Protein AF-0000000067940991 (afdb_homodimer)

Nearest PDB structures (foldseek):
  1xjq-assembly1_B  TM=7.222E-01  e=1.609E-06  Homo sapiens
  1x6v-assembly1_B  TM=7.292E-01  e=9.961E-06  Homo sapiens
  2ofw-assembly1_A  TM=7.124E-01  e=1.503E-05  Homo sapiens
  2pey-assembly1_B  TM=7.272E-01  e=2.139E-05  Homo sapiens
  2pez-assembly1_A  TM=6.646E-01  e=1.260E-05  Homo sapiens

pLDDT: mean 93.37, std 9.31, range [43.59, 98.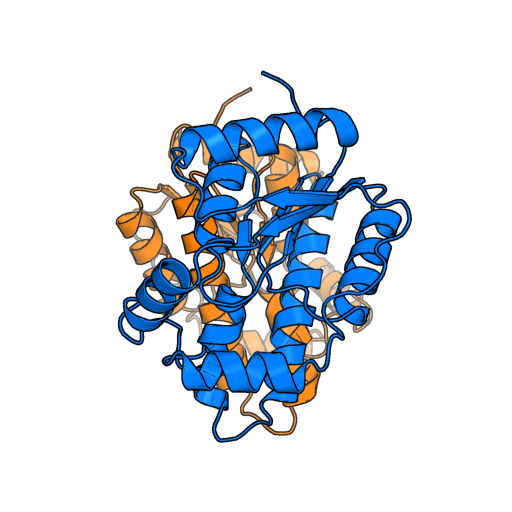94]

Organism: Pisum sativum (NCBI:txid3888)

InterPro domains:
  IPR027417 P-loop containing nucleoside triphosphate hydrolase [G3DSA:3.40.50.300] (8-185)
  IPR027417 P-loop containing nucleoside triphosphate hydrolase [SSF52540] (7-167)

Secondary structure (DSSP, 8-state):
-----S-EEEEEE--TTSSHHHHHHHHHHHHT--EEEHHHHHGGGGGGTTTS-HHHHHHHHHHHHHHHHHHHHHTT--EEEES---SHHHHHHHHHHHHHHT-EEEEEEE----HHHHHHHHHHTTT-STTTS--SHHHHHHHHHHHTTTTS---TTSEEEEE-TTSSS-HHHHHHHHHHHHHHHH-/-----S-EEEEEE--TTSSHHHHHHHHHHHHT--EEEHHHHHGGGGGGTTTS-HHHHHHHHHHHHHHHHHHHHHTT--EEEES---SHHHHHHHHHHHHHHT-EEEEEEE----HHHHHHHHHHTTT-STTTS--SHHHHHHHHHHHTTTTS---TTSEEEEE-TTSSS-HHHHHHHHHHHHHHHH-

Solvent-accessible surface area (backbone atoms only — not comparable to full-atom values): 20030 Å² total; per-residue (Å²): 127,94,64,74,77,47,38,33,41,39,35,36,24,29,56,91,49,22,48,45,67,63,51,48,47,51,45,19,38,73,69,65,39,44,55,47,49,36,59,39,40,44,46,44,43,54,90,43,55,88,77,41,59,67,67,58,51,49,50,30,22,52,52,19,50,51,40,45,49,50,49,29,45,74,38,69,36,39,37,35,36,44,46,44,61,48,43,56,68,59,51,52,50,49,52,49,53,23,60,77,69,67,26,42,58,38,36,46,31,24,48,52,78,44,61,66,61,37,43,49,47,36,50,60,58,64,79,63,61,56,74,80,48,62,58,42,63,68,48,43,51,52,51,53,56,69,46,69,61,46,53,71,58,87,66,78,89,50,51,70,45,80,39,53,64,58,51,100,63,55,67,67,55,55,44,51,54,50,51,52,52,47,50,73,71,43,88,129,93,63,75,76,47,38,33,41,39,35,34,24,31,57,93,48,24,48,44,67,63,50,48,48,52,47,18,38,73,68,66,40,46,56,47,48,36,60,40,40,45,45,44,44,53,90,42,56,88,77,42,60,67,67,56,51,50,49,31,23,52,51,20,49,51,40,44,49,50,49,30,45,74,38,68,36,38,37,36,37,43,46,45,60,48,43,57,69,58,51,53,50,50,52,51,54,22,60,77,70,67,27,42,57,37,36,45,30,24,49,53,78,42,62,67,59,35,41,48,48,34,50,59,57,69,76,65,60,59,74,79,48,62,57,41,64,68,48,44,51,52,50,53,56,70,46,67,63,45,53,71,59,88,65,77,89,48,52,70,45,80,40,54,64,57,50,101,63,56,66,68,53,56,44,50,53,50,50,52,52,46,51,74,71,42,90

Foldseek 3Di:
DQAQPAAEEEEEAAAPLLCRVVLLVVLCVVRVFAEQELLVQLLVCLVCPVPDPPVVSSVVSLVVSLVVCLVQLVVGTHYYYDDNQQAVVSLVSVVVSCVVSVYAYAYEYRDAPDVVSSQCSLCVVPCPSSVPGDNHPVSRVVVVVVSVCNSVDDNPPHHYDYDHPNPPDDSVVSSVVVVVSCSVRRD/DQAQPAAEEEEEAAAPLLCRVVLLVVLCVVRVFAEQELLVQLLVCLVCPVPDPPVVSSVVSLVVSLVVCLVQLVVGTHYYYDDNQQAVVSLVSVVVSCVVSVYAYAYEYRDAPDVVSSQCSLCVVPCPSSVPGDNHPVSRVVVVVVSVCNSVDDSPPHHYDYDHPNPPDDSVVSSVVVVVSCSVRRD

Structure (mmCIF, N/CA/C/O backbone):
data_AF-0000000067940991-model_v1
#
loop_
_entity.id
_entity.type
_entity.pdbx_description
1 polymer 'P-loop containing nucleoside triphosphate hydrolase'
#
loop_
_atom_site.group_PDB
_atom_site.id
_atom_site.type_symbol
_atom_site.label_atom_id
_atom_site.label_alt_id
_atom_site.label_comp_id
_atom_site.label_asym_id
_atom_site.label_entity_id
_atom_site.label_seq_id
_atom_site.pdbx_PDB_ins_code
_atom_site.Cartn_x
_atom_site.Cartn_y
_atom_site.Cartn_z
_atom_site.occupancy
_atom_site.B_iso_or_equiv
_atom_site.auth_seq_id
_atom_site.auth_comp_id
_atom_site.auth_asym_id
_atom_site.auth_atom_id
_atom_site.pdbx_PDB_model_num
ATOM 1 N N . MET A 1 1 ? 25.75 9.305 0.891 1 43.78 1 MET A N 1
ATOM 2 C CA . MET A 1 1 ? 24.312 9.523 0.938 1 43.78 1 MET A CA 1
ATOM 3 C C . MET A 1 1 ? 23.688 8.812 2.139 1 43.78 1 MET A C 1
ATOM 5 O O . MET A 1 1 ? 23.891 7.617 2.334 1 43.78 1 MET A O 1
ATOM 9 N N . SER A 1 2 ? 23.312 9.594 3.229 1 62.94 2 SER A N 1
ATOM 10 C CA . SER A 1 2 ? 22.859 9.047 4.504 1 62.94 2 SER A CA 1
ATOM 11 C C . SER A 1 2 ? 21.75 8.008 4.301 1 62.94 2 SER A C 1
ATOM 13 O O . SER A 1 2 ? 20.953 8.117 3.365 1 62.94 2 SER A O 1
ATOM 15 N N . LYS A 1 3 ? 22.047 6.77 4.719 1 70.88 3 LYS A N 1
ATOM 16 C CA . LYS A 1 3 ? 21.109 5.66 4.605 1 70.88 3 LYS A CA 1
ATOM 17 C C . LYS A 1 3 ? 20.344 5.445 5.914 1 70.88 3 LYS A C 1
ATOM 19 O O . LYS A 1 3 ? 20.875 5.711 6.996 1 70.88 3 LYS A O 1
ATOM 24 N N . LEU A 1 4 ? 19.062 5.219 5.727 1 82.19 4 LEU A N 1
ATOM 25 C CA . LEU A 1 4 ? 18.281 4.863 6.902 1 82.19 4 LEU A CA 1
ATOM 26 C C . LEU A 1 4 ? 18.688 3.492 7.434 1 82.19 4 LEU A C 1
ATOM 28 O O . LEU A 1 4 ? 18.609 2.494 6.715 1 82.19 4 LEU A O 1
ATOM 32 N N . GLU A 1 5 ? 19.266 3.445 8.555 1 75.62 5 GLU A N 1
ATOM 33 C CA . GLU A 1 5 ? 19.844 2.229 9.117 1 75.62 5 GLU A CA 1
ATOM 34 C C . GLU A 1 5 ? 18.781 1.368 9.789 1 75.62 5 GLU A C 1
ATOM 36 O O . GLU A 1 5 ? 18.953 0.158 9.938 1 75.62 5 GLU A O 1
ATOM 41 N N . VAL A 1 6 ? 17.781 2.018 10.32 1 82.44 6 VAL A N 1
ATOM 42 C CA . VAL A 1 6 ? 16.656 1.326 10.945 1 82.44 6 VAL A CA 1
ATOM 43 C C . VAL A 1 6 ? 15.383 1.578 10.148 1 82.44 6 VAL A C 1
ATOM 45 O O . VAL A 1 6 ? 15.336 2.482 9.312 1 82.44 6 VAL A O 1
ATOM 48 N N . GLY A 1 7 ? 14.422 0.689 10.406 1 94.94 7 GLY A N 1
ATOM 49 C CA . GLY A 1 7 ? 13.117 1.027 9.867 1 94.94 7 GLY A CA 1
ATOM 50 C C . GLY A 1 7 ? 12.578 2.348 10.383 1 94.94 7 GLY A C 1
ATOM 51 O O . GLY A 1 7 ? 12.719 2.656 11.57 1 94.94 7 GLY A O 1
ATOM 52 N N . VAL A 1 8 ? 12.18 3.205 9.562 1 98 8 VAL A N 1
ATOM 53 C CA . VAL A 1 8 ? 11.633 4.504 9.938 1 98 8 VAL A CA 1
ATOM 54 C C . VAL A 1 8 ? 10.211 4.645 9.391 1 98 8 VAL A C 1
ATOM 56 O O . VAL A 1 8 ? 9.945 4.281 8.242 1 98 8 VAL A O 1
ATOM 59 N N . ILE A 1 9 ? 9.352 5.055 10.234 1 98.69 9 ILE A N 1
ATOM 60 C CA . ILE A 1 9 ? 8.039 5.535 9.812 1 98.69 9 ILE A CA 1
ATOM 61 C C . ILE A 1 9 ? 8.031 7.062 9.789 1 98.69 9 ILE A C 1
ATOM 63 O O . ILE A 1 9 ? 8.125 7.703 10.836 1 98.69 9 ILE A O 1
ATOM 67 N N . ILE A 1 10 ? 8.008 7.645 8.633 1 98.75 10 ILE A N 1
ATOM 68 C CA . ILE A 1 10 ? 7.844 9.086 8.469 1 98.75 10 ILE A CA 1
ATOM 69 C C . ILE A 1 10 ? 6.359 9.422 8.32 1 98.75 10 ILE A C 1
ATOM 71 O O . ILE A 1 10 ? 5.77 9.203 7.258 1 98.75 10 ILE A O 1
ATOM 75 N N . ALA A 1 11 ? 5.77 9.898 9.383 1 98.81 11 ALA A N 1
ATOM 76 C CA . ALA A 1 11 ? 4.344 10.219 9.398 1 98.81 11 ALA A CA 1
ATOM 77 C C . ALA A 1 11 ? 4.102 11.664 8.984 1 98.81 11 ALA A C 1
ATOM 79 O O . ALA A 1 11 ? 4.492 12.594 9.695 1 98.81 11 ALA A O 1
ATOM 80 N N . MET A 1 12 ? 3.477 11.828 7.863 1 98.81 12 MET A N 1
ATOM 81 C CA . MET A 1 12 ? 3.027 13.164 7.492 1 98.81 12 MET A CA 1
ATOM 82 C C . MET A 1 12 ? 1.838 13.594 8.344 1 98.81 12 MET A C 1
ATOM 84 O O . MET A 1 12 ? 1.092 12.75 8.844 1 98.81 12 MET A O 1
ATOM 88 N N . LYS A 1 13 ? 1.699 14.805 8.523 1 98.56 13 LYS A N 1
ATOM 89 C CA . LYS A 1 13 ? 0.595 15.406 9.266 1 98.56 13 LYS A CA 1
ATOM 90 C C . LYS A 1 13 ? 0.193 16.75 8.664 1 98.56 13 LYS A C 1
ATOM 92 O O . LYS A 1 13 ? 1.053 17.547 8.289 1 98.56 13 LYS A O 1
ATOM 97 N N . GLY A 1 14 ? -1.056 16.969 8.523 1 96.69 14 GLY A N 1
ATOM 98 C CA . GLY A 1 14 ? -1.55 18.219 7.973 1 96.69 14 GLY A CA 1
ATOM 99 C C . GLY A 1 14 ? -2.936 18.094 7.367 1 96.69 14 GLY A C 1
ATOM 100 O O . GLY A 1 14 ? -3.361 17 6.992 1 96.69 14 GLY A O 1
ATOM 101 N N . HIS A 1 15 ? -3.623 19.172 7.199 1 94.38 15 HIS A N 1
ATOM 102 C CA . HIS A 1 15 ? -4.996 19.203 6.707 1 94.38 15 HIS A CA 1
ATOM 103 C C . HIS A 1 15 ? -5.035 19.234 5.184 1 94.38 15 HIS A C 1
ATOM 105 O O . HIS A 1 15 ? -4.004 19.438 4.535 1 94.38 15 HIS A O 1
ATOM 111 N N . PRO A 1 16 ? -6.227 18.906 4.621 1 93.31 16 PRO A N 1
ATOM 112 C CA . PRO A 1 16 ? -6.355 18.969 3.162 1 93.31 16 PRO A CA 1
ATOM 113 C C . PRO A 1 16 ? -5.871 20.297 2.584 1 93.31 16 PRO A C 1
ATOM 115 O O . PRO A 1 16 ? -6.16 21.359 3.145 1 93.31 16 PRO A O 1
ATOM 118 N N . GLY A 1 17 ? -5.078 20.188 1.554 1 93.31 17 GLY A N 1
ATOM 119 C CA . GLY A 1 17 ? -4.594 21.391 0.889 1 93.31 17 GLY A CA 1
ATOM 120 C C . GLY A 1 17 ? -3.32 21.938 1.503 1 93.31 17 GLY A C 1
ATOM 121 O O . GLY A 1 17 ? -2.76 22.922 1.009 1 93.31 17 GLY A O 1
ATOM 122 N N . SER A 1 18 ? -2.793 21.297 2.518 1 94.69 18 SER A N 1
ATOM 123 C CA . SER A 1 18 ? -1.651 21.812 3.264 1 94.69 18 SER A CA 1
ATOM 124 C C . SER A 1 18 ? -0.344 21.562 2.52 1 94.69 18 SER A C 1
ATOM 126 O O . SER A 1 18 ? 0.704 22.078 2.9 1 94.69 18 SER A O 1
ATOM 128 N N . GLY A 1 19 ? -0.316 20.734 1.494 1 94.81 19 GLY A N 1
ATOM 129 C CA . GLY A 1 19 ? 0.893 20.422 0.746 1 94.81 19 GLY A CA 1
ATOM 130 C C . GLY A 1 19 ? 1.577 19.156 1.208 1 94.81 19 GLY A C 1
ATOM 131 O O . GLY A 1 19 ? 2.633 18.781 0.688 1 94.81 19 GLY A O 1
ATOM 132 N N . LYS A 1 20 ? 1.01 18.453 2.113 1 95.75 20 LYS A N 1
ATOM 133 C CA . LYS A 1 20 ? 1.662 17.281 2.68 1 95.75 20 LYS A CA 1
ATOM 134 C C . LYS A 1 20 ? 1.858 16.203 1.621 1 95.75 20 LYS A C 1
ATOM 136 O O . LYS A 1 20 ? 2.887 15.523 1.604 1 95.75 20 LYS A O 1
ATOM 141 N N . SER A 1 21 ? 0.844 15.984 0.697 1 96.62 21 SER A N 1
ATOM 142 C CA . SER A 1 21 ? 0.987 14.945 -0.314 1 96.62 21 SER A CA 1
ATOM 143 C C . SER A 1 21 ? 2.15 15.242 -1.255 1 96.62 21 SER A C 1
ATOM 145 O O . SER A 1 21 ? 2.916 14.344 -1.608 1 96.62 21 SER A O 1
ATOM 147 N N . THR A 1 22 ? 2.301 16.5 -1.666 1 96.69 22 THR A N 1
ATOM 148 C CA . THR A 1 22 ? 3.406 16.906 -2.523 1 96.69 22 THR A CA 1
ATOM 149 C C . THR A 1 22 ? 4.746 16.672 -1.83 1 96.69 22 THR A C 1
ATOM 151 O O . THR A 1 22 ? 5.668 16.109 -2.42 1 96.69 22 THR A O 1
ATOM 154 N N . LEU A 1 23 ? 4.832 17.109 -0.616 1 98.5 23 LEU A N 1
ATOM 155 C CA . LEU A 1 23 ? 6.07 16.953 0.138 1 98.5 23 LEU A CA 1
ATOM 156 C C . LEU A 1 23 ? 6.352 15.477 0.407 1 98.5 23 LEU A C 1
ATOM 158 O O . LEU A 1 23 ? 7.5 15.039 0.311 1 98.5 23 LEU A O 1
ATOM 162 N N . ALA A 1 24 ? 5.32 14.719 0.75 1 98.81 24 ALA A N 1
ATOM 163 C CA . ALA A 1 24 ? 5.457 13.281 0.984 1 98.81 24 ALA A CA 1
ATOM 164 C C . ALA A 1 24 ? 6.062 12.586 -0.23 1 98.81 24 ALA A C 1
ATOM 166 O O . ALA A 1 24 ? 6.977 11.766 -0.092 1 98.81 24 ALA A O 1
ATOM 167 N N . LYS A 1 25 ? 5.531 12.914 -1.388 1 98.69 25 LYS A N 1
ATOM 168 C CA . LYS A 1 25 ? 6.023 12.312 -2.625 1 98.69 25 LYS A CA 1
ATOM 169 C C . LYS A 1 25 ? 7.496 12.648 -2.848 1 98.69 25 LYS A C 1
ATOM 171 O O . LYS A 1 25 ? 8.281 11.789 -3.238 1 98.69 25 LYS A O 1
ATOM 176 N N . SER A 1 26 ? 7.852 13.898 -2.6 1 98.62 26 SER A N 1
ATOM 177 C CA . SER A 1 26 ? 9.234 14.336 -2.764 1 98.62 26 SER A CA 1
ATOM 178 C C . SER A 1 26 ? 10.164 13.594 -1.813 1 98.62 26 SER A C 1
ATOM 180 O O . SER A 1 26 ? 11.242 13.156 -2.213 1 98.62 26 SER A O 1
ATOM 182 N N . ILE A 1 27 ? 9.734 13.422 -0.562 1 98.5 27 ILE A N 1
ATOM 183 C CA . ILE A 1 27 ? 10.523 12.719 0.446 1 98.5 27 ILE A CA 1
ATOM 184 C C . ILE A 1 27 ? 10.719 11.266 0.031 1 98.5 27 ILE A C 1
ATOM 186 O O . ILE A 1 27 ? 11.844 10.758 0.023 1 98.5 27 ILE A O 1
ATOM 190 N N . ALA A 1 28 ? 9.648 10.586 -0.351 1 98.62 28 ALA A N 1
ATOM 191 C CA . ALA A 1 28 ? 9.68 9.18 -0.735 1 98.62 28 ALA A CA 1
ATOM 192 C C . ALA A 1 28 ? 10.586 8.961 -1.943 1 98.62 28 ALA A C 1
ATOM 194 O O . ALA A 1 28 ? 11.375 8.016 -1.972 1 98.62 28 ALA A O 1
ATOM 195 N N . SER A 1 29 ? 10.453 9.859 -2.906 1 98.06 29 SER A N 1
ATOM 196 C CA . SER A 1 29 ? 11.273 9.773 -4.113 1 98.06 29 SER A CA 1
ATOM 197 C C . SER A 1 29 ? 12.75 9.953 -3.795 1 98.06 29 SER A C 1
ATOM 199 O O . SER A 1 29 ? 13.602 9.25 -4.34 1 98.06 29 SER A O 1
ATOM 201 N N . SER A 1 30 ? 13.039 10.875 -2.941 1 97.56 30 SER A N 1
ATOM 202 C CA . SER A 1 30 ? 14.414 11.188 -2.586 1 97.56 30 SER A CA 1
ATOM 203 C C . SER A 1 30 ? 15.055 10.039 -1.807 1 97.56 30 SER A C 1
ATOM 205 O O . SER A 1 30 ? 16.219 9.711 -2.027 1 97.56 30 SER A O 1
ATOM 207 N N . LEU A 1 31 ? 14.281 9.422 -0.937 1 96.94 31 LEU A N 1
ATOM 208 C CA . LEU A 1 31 ? 14.805 8.375 -0.07 1 96.94 31 LEU A CA 1
ATOM 209 C C . LEU A 1 31 ? 14.68 7.008 -0.735 1 96.94 31 LEU A C 1
ATOM 211 O O . LEU A 1 31 ? 15.25 6.027 -0.256 1 96.94 31 LEU A O 1
ATOM 215 N N . LYS A 1 32 ? 13.867 6.941 -1.782 1 96.31 32 LYS A N 1
ATOM 216 C CA . LYS A 1 32 ? 13.562 5.695 -2.477 1 96.31 32 LYS A CA 1
ATOM 217 C C . LYS A 1 32 ? 12.945 4.672 -1.526 1 96.31 32 LYS A C 1
ATOM 219 O O . LYS A 1 32 ? 13.383 3.52 -1.477 1 96.31 32 LYS A O 1
ATOM 224 N N . ILE A 1 33 ? 11.953 5.117 -0.833 1 97.69 33 ILE A N 1
ATOM 225 C CA . ILE A 1 33 ? 11.195 4.242 0.056 1 97.69 33 ILE A CA 1
ATOM 226 C C . ILE A 1 33 ? 9.711 4.336 -0.271 1 97.69 33 ILE A C 1
ATOM 228 O O . ILE A 1 33 ? 9.266 5.289 -0.912 1 97.69 33 ILE A O 1
ATOM 232 N N . PRO A 1 34 ? 8.898 3.357 0.177 1 98.75 34 PRO A N 1
ATOM 233 C CA . PRO A 1 34 ? 7.469 3.332 -0.162 1 98.75 34 PRO A CA 1
ATOM 234 C C . PRO A 1 34 ? 6.715 4.547 0.369 1 98.75 34 PRO A C 1
ATOM 236 O O . PRO A 1 34 ? 6.98 5.008 1.483 1 98.75 34 PRO A O 1
ATOM 239 N N . LEU A 1 35 ? 5.793 5.027 -0.432 1 98.94 35 LEU A N 1
ATOM 240 C CA . LEU A 1 35 ? 4.809 6.035 -0.059 1 98.94 35 LEU A CA 1
ATOM 241 C C . LEU A 1 35 ? 3.432 5.41 0.134 1 98.94 35 LEU A C 1
ATOM 243 O O . LEU A 1 35 ? 2.82 4.934 -0.826 1 98.94 35 LEU A O 1
ATOM 247 N N . ILE A 1 36 ? 2.988 5.395 1.389 1 98.88 36 ILE A N 1
ATOM 248 C CA . ILE A 1 36 ? 1.658 4.887 1.709 1 98.88 36 ILE A CA 1
ATOM 249 C C . ILE A 1 36 ? 0.684 6.055 1.854 1 98.88 36 ILE A C 1
ATOM 251 O O . ILE A 1 36 ? 0.756 6.812 2.822 1 98.88 36 ILE A O 1
ATOM 255 N N . ASP A 1 37 ? -0.184 6.23 0.875 1 98.5 37 ASP A N 1
ATOM 256 C CA . ASP A 1 37 ? -1.171 7.309 0.835 1 98.5 37 ASP A CA 1
ATOM 257 C C . ASP A 1 37 ? -2.559 6.793 1.213 1 98.5 37 ASP A C 1
ATOM 259 O O . ASP A 1 37 ? -3.121 5.941 0.521 1 98.5 37 ASP A O 1
ATOM 263 N N . LYS A 1 38 ? -3.123 7.305 2.271 1 97.94 38 LYS A N 1
ATOM 264 C CA . LYS A 1 38 ? -4.449 6.883 2.717 1 97.94 38 LYS A CA 1
ATOM 265 C C . LYS A 1 38 ? -5.48 7.051 1.604 1 97.94 38 LYS A C 1
ATOM 267 O O . LYS A 1 38 ? -6.41 6.25 1.489 1 97.94 38 LYS A O 1
ATOM 272 N N . ASP A 1 39 ? -5.305 8.031 0.756 1 96.25 39 ASP A N 1
ATOM 273 C CA . ASP A 1 39 ? -6.289 8.336 -0.277 1 96.25 39 ASP A CA 1
ATOM 274 C C . ASP A 1 39 ? -6.246 7.309 -1.401 1 96.25 39 ASP A C 1
ATOM 276 O O . ASP A 1 39 ? -7.188 7.199 -2.188 1 96.25 39 ASP A O 1
ATOM 280 N N . ASP A 1 40 ? -5.168 6.535 -1.559 1 97.75 40 ASP A N 1
ATOM 281 C CA . ASP A 1 40 ? -5.145 5.426 -2.508 1 97.75 40 ASP A CA 1
ATOM 282 C C . ASP A 1 40 ? -6.254 4.422 -2.203 1 97.75 40 ASP A C 1
ATOM 284 O O . ASP A 1 40 ? -6.773 3.771 -3.113 1 97.75 40 ASP A O 1
ATOM 288 N N . ILE A 1 41 ? -6.582 4.285 -0.861 1 97.94 41 ILE A N 1
ATOM 289 C CA . ILE A 1 41 ? -7.621 3.359 -0.43 1 97.94 41 ILE A CA 1
ATOM 290 C C . ILE A 1 41 ? -8.969 4.082 -0.368 1 97.94 41 ILE A C 1
ATOM 292 O O . ILE A 1 41 ? -9.961 3.609 -0.926 1 97.94 41 ILE A O 1
ATOM 296 N N . LYS A 1 42 ? -8.961 5.258 0.243 1 97 42 LYS A N 1
ATOM 297 C CA . LYS A 1 42 ? -10.195 5.996 0.48 1 97 42 LYS A CA 1
ATOM 298 C C . LYS A 1 42 ? -10.922 6.285 -0.83 1 97 42 LYS A C 1
ATOM 300 O O . LYS A 1 42 ? -12.141 6.133 -0.916 1 97 42 LYS A O 1
ATOM 305 N N . ASP A 1 43 ? -10.195 6.641 -1.862 1 95.62 43 ASP A N 1
ATOM 306 C CA . ASP A 1 43 ? -10.789 6.949 -3.158 1 95.62 43 ASP A CA 1
ATOM 307 C C . ASP A 1 43 ? -11.492 5.727 -3.748 1 95.62 43 ASP A C 1
ATOM 309 O O . ASP A 1 43 ? -12.484 5.859 -4.469 1 95.62 43 ASP A O 1
ATOM 313 N N . CYS A 1 44 ? -11.039 4.539 -3.41 1 96.38 44 CYS A N 1
ATOM 314 C CA . CYS A 1 44 ? -11.594 3.307 -3.953 1 96.38 44 CYS A CA 1
ATOM 315 C C . CYS A 1 44 ? -12.875 2.918 -3.219 1 96.38 44 CYS A C 1
ATOM 317 O O . CYS A 1 44 ? -13.578 1.995 -3.635 1 96.38 44 CYS A O 1
ATOM 319 N N . THR A 1 45 ? -13.195 3.619 -2.158 1 96 45 THR A N 1
ATOM 320 C CA . THR A 1 45 ? -14.406 3.305 -1.399 1 96 45 THR A CA 1
ATOM 321 C C . THR A 1 45 ? -15.609 4.059 -1.96 1 96 45 THR A C 1
ATOM 323 O O . THR A 1 45 ? -16.734 3.875 -1.495 1 96 45 THR A O 1
ATOM 326 N N . LEU A 1 46 ? -15.43 4.867 -2.982 1 93.25 46 LEU A N 1
ATOM 327 C CA . LEU A 1 46 ? -16.453 5.746 -3.531 1 93.25 46 LEU A CA 1
ATOM 328 C C . LEU A 1 46 ? -17.703 4.957 -3.895 1 93.25 46 LEU A C 1
ATOM 330 O O . LEU A 1 46 ? -18.828 5.367 -3.562 1 93.25 46 LEU A O 1
ATOM 334 N N . PRO A 1 47 ? -17.562 3.77 -4.516 1 93.06 47 PRO A N 1
ATOM 335 C CA . PRO A 1 47 ? -18.766 3.012 -4.879 1 93.06 47 PRO A CA 1
ATOM 336 C C . PRO A 1 47 ? -19.578 2.57 -3.662 1 93.06 47 PRO A C 1
ATOM 338 O O . PRO A 1 47 ? -20.75 2.213 -3.793 1 93.06 47 PRO A O 1
ATOM 341 N N . LEU A 1 48 ? -19 2.637 -2.482 1 93.88 48 LEU A N 1
ATOM 342 C CA . LEU A 1 48 ? -19.672 2.16 -1.273 1 93.88 48 LEU A CA 1
ATOM 343 C C . LEU A 1 48 ? -20.219 3.324 -0.465 1 93.88 48 LEU A C 1
ATOM 345 O O . LEU A 1 48 ? -20.875 3.117 0.562 1 93.88 48 LEU A O 1
ATOM 349 N N . ARG A 1 49 ? -20.047 4.523 -0.894 1 90.62 49 ARG A N 1
ATOM 350 C CA . ARG A 1 49 ? -20.344 5.723 -0.115 1 90.62 49 ARG A CA 1
ATOM 351 C C . ARG A 1 49 ? -21.828 5.84 0.178 1 90.62 49 ARG A C 1
ATOM 353 O O . ARG A 1 49 ? -22.219 6.352 1.229 1 90.62 49 ARG A O 1
ATOM 360 N N . LEU A 1 50 ? -22.641 5.328 -0.73 1 89.12 50 LEU A N 1
ATOM 361 C CA . LEU A 1 50 ? -24.078 5.477 -0.577 1 89.12 50 LEU A CA 1
ATOM 362 C C . LEU A 1 50 ? -24.656 4.371 0.311 1 89.12 50 LEU A C 1
ATOM 364 O O . LEU A 1 50 ? -25.75 4.508 0.846 1 89.12 50 LEU A O 1
ATOM 368 N N . THR A 1 51 ? -23.922 3.355 0.493 1 89.81 51 THR A N 1
ATOM 369 C CA . THR A 1 51 ? -24.484 2.201 1.178 1 89.81 51 THR A CA 1
ATOM 370 C C . THR A 1 51 ? -23.766 1.946 2.5 1 89.81 51 THR A C 1
ATOM 372 O O . THR A 1 51 ? -24.188 1.093 3.285 1 89.81 51 THR A O 1
ATOM 375 N N . SER A 1 52 ? -22.672 2.648 2.746 1 92.88 52 SER A N 1
ATOM 376 C CA . SER A 1 52 ? -21.906 2.453 3.965 1 92.88 52 SER A CA 1
ATOM 377 C C . SER A 1 52 ? -21.609 3.779 4.656 1 92.88 52 SER A C 1
ATOM 379 O O . SER A 1 52 ? -21.375 4.793 3.996 1 92.88 52 SER A O 1
ATOM 381 N N . PRO A 1 53 ? -21.641 3.734 6.023 1 93.12 53 PRO A N 1
ATOM 382 C CA . PRO A 1 53 ? -21.297 4.957 6.75 1 93.12 53 PRO A CA 1
ATOM 383 C C . PRO A 1 53 ? -19.891 5.469 6.422 1 93.12 53 PRO A C 1
ATOM 385 O O . PRO A 1 53 ? -18.953 4.676 6.297 1 93.12 53 PRO A O 1
ATOM 388 N N . ALA A 1 54 ? -19.781 6.797 6.371 1 91.69 54 ALA A N 1
ATOM 389 C CA . ALA A 1 54 ? -18.5 7.438 6.066 1 91.69 54 ALA A CA 1
ATOM 390 C C . ALA A 1 54 ? -17.438 7.07 7.102 1 91.69 54 ALA A C 1
ATOM 392 O O . ALA A 1 54 ? -16.266 6.887 6.762 1 91.69 54 ALA A O 1
ATOM 393 N N . SER A 1 55 ? -17.859 6.934 8.32 1 93.06 55 SER A N 1
ATOM 394 C CA . SER A 1 55 ? -16.922 6.605 9.398 1 93.06 55 SER A CA 1
ATOM 395 C C . SER A 1 55 ? -16.328 5.211 9.211 1 93.06 55 SER A C 1
ATOM 397 O O . SER A 1 55 ? -15.141 5 9.445 1 93.06 55 SER A O 1
ATOM 399 N N . LEU A 1 56 ? -17.141 4.285 8.734 1 94.88 56 LEU A N 1
ATOM 400 C CA . LEU A 1 56 ? -16.688 2.916 8.508 1 94.88 56 LEU A CA 1
ATOM 401 C C . LEU A 1 56 ? -15.695 2.857 7.348 1 94.88 56 LEU A C 1
ATOM 403 O O . LEU A 1 56 ? -14.703 2.133 7.41 1 94.88 56 LEU A O 1
ATOM 407 N N . LEU A 1 57 ? -15.992 3.633 6.352 1 95.88 57 LEU A N 1
ATOM 408 C CA . LEU A 1 57 ? -15.109 3.676 5.188 1 95.88 57 LEU A CA 1
ATOM 409 C C . LEU A 1 57 ? -13.789 4.352 5.535 1 95.88 57 LEU A C 1
ATOM 411 O O . LEU A 1 57 ? -12.727 3.945 5.043 1 95.88 57 LEU A O 1
ATOM 415 N N . ASN A 1 58 ? -13.875 5.344 6.391 1 95.31 58 ASN A N 1
ATOM 416 C CA . ASN A 1 58 ? -12.656 5.977 6.895 1 95.31 58 ASN A CA 1
ATOM 417 C C . ASN A 1 58 ? -11.828 5.012 7.734 1 95.31 58 ASN A C 1
ATOM 419 O O . ASN A 1 58 ? -10.609 4.926 7.574 1 95.31 58 ASN A O 1
ATOM 423 N N . ASP A 1 59 ? -12.492 4.277 8.594 1 96.75 59 ASP A N 1
ATOM 424 C CA . ASP A 1 59 ? -11.805 3.293 9.43 1 96.75 59 ASP A CA 1
ATOM 425 C C . ASP A 1 59 ? -11.125 2.225 8.578 1 96.75 59 ASP A C 1
ATOM 427 O O . ASP A 1 59 ? -9.984 1.844 8.836 1 96.75 59 ASP A O 1
ATOM 431 N N . LEU A 1 60 ? -11.82 1.789 7.551 1 97.44 60 LEU A N 1
ATOM 432 C CA . LEU A 1 60 ? -11.258 0.82 6.621 1 97.44 60 LEU A CA 1
ATOM 433 C C . LEU A 1 60 ? -9.969 1.354 5.996 1 97.44 60 LEU A C 1
ATOM 435 O O . LEU A 1 60 ? -8.969 0.64 5.918 1 97.44 60 LEU A O 1
ATOM 439 N N . SER A 1 61 ? -10 2.559 5.57 1 98.12 61 SER A N 1
ATOM 440 C CA . SER A 1 61 ? -8.852 3.172 4.914 1 98.12 61 SER A CA 1
ATOM 441 C C . SER A 1 61 ? -7.656 3.244 5.855 1 98.12 61 SER A C 1
ATOM 443 O O . SER A 1 61 ? -6.531 2.93 5.461 1 98.12 61 SER A O 1
ATOM 445 N N . TYR A 1 62 ? -7.887 3.562 7.121 1 98.19 62 TYR A N 1
ATOM 446 C CA . TYR A 1 62 ? -6.805 3.629 8.102 1 98.19 62 TYR A CA 1
ATOM 447 C C . TYR A 1 62 ? -6.285 2.236 8.43 1 98.19 62 TYR A C 1
ATOM 449 O O . TYR A 1 62 ? -5.07 2.01 8.461 1 98.19 62 TYR A O 1
ATOM 457 N N . ASP A 1 63 ? -7.184 1.345 8.672 1 98.12 63 ASP A N 1
ATOM 458 C CA . ASP A 1 63 ? -6.766 -0.021 8.977 1 98.12 63 ASP A CA 1
ATOM 459 C C . ASP A 1 63 ? -5.895 -0.59 7.859 1 98.12 63 ASP A C 1
ATOM 461 O O . ASP A 1 63 ? -4.887 -1.248 8.125 1 98.12 63 ASP A O 1
ATOM 465 N N . ALA A 1 64 ? -6.316 -0.277 6.688 1 98.5 64 ALA A N 1
ATOM 466 C CA . ALA A 1 64 ? -5.586 -0.777 5.527 1 98.5 64 ALA A CA 1
ATOM 467 C C . ALA A 1 64 ? -4.18 -0.189 5.469 1 98.5 64 ALA A C 1
ATOM 469 O O . ALA A 1 64 ? -3.203 -0.916 5.262 1 98.5 64 ALA A O 1
ATOM 470 N N . ILE A 1 65 ? -4 1.126 5.652 1 98.56 65 ILE A N 1
ATOM 471 C CA . ILE A 1 65 ? -2.666 1.698 5.52 1 98.56 65 ILE A CA 1
ATOM 472 C C . ILE A 1 65 ? -1.786 1.23 6.676 1 98.56 65 ILE A C 1
ATOM 474 O O . ILE A 1 65 ? -0.572 1.084 6.52 1 98.56 65 ILE A O 1
ATOM 478 N N . TRP A 1 66 ? -2.363 0.868 7.871 1 98.5 66 TRP A N 1
ATOM 479 C CA . TRP A 1 66 ? -1.58 0.277 8.953 1 98.5 66 TRP A CA 1
ATOM 480 C C . TRP A 1 66 ? -1.067 -1.104 8.555 1 98.5 66 TRP A C 1
ATOM 482 O O . TRP A 1 66 ? 0.097 -1.433 8.797 1 98.5 66 TRP A O 1
ATOM 492 N N . GLN A 1 67 ? -1.932 -1.854 7.945 1 98.31 67 GLN A N 1
ATOM 493 C CA . GLN A 1 67 ? -1.535 -3.186 7.496 1 98.31 67 GLN A CA 1
ATOM 494 C C . GLN A 1 67 ? -0.453 -3.104 6.422 1 98.31 67 GLN A C 1
ATOM 496 O O . GLN A 1 67 ? 0.528 -3.85 6.465 1 98.31 67 GLN A O 1
ATOM 501 N N . ILE A 1 68 ? -0.656 -2.209 5.516 1 98.81 68 ILE A N 1
ATOM 502 C CA . ILE A 1 68 ? 0.317 -2.021 4.445 1 98.81 68 ILE A CA 1
ATOM 503 C C . ILE A 1 68 ? 1.658 -1.592 5.035 1 98.81 68 ILE A C 1
ATOM 505 O O . ILE A 1 68 ? 2.709 -2.109 4.648 1 98.81 68 ILE A O 1
ATOM 509 N N . ALA A 1 69 ? 1.624 -0.659 5.961 1 98.81 69 ALA A N 1
ATOM 510 C CA . ALA A 1 69 ? 2.85 -0.229 6.629 1 98.81 69 ALA A CA 1
ATOM 511 C C . ALA A 1 69 ? 3.527 -1.399 7.336 1 98.81 69 ALA A C 1
ATOM 513 O O . ALA A 1 69 ? 4.746 -1.57 7.238 1 98.81 69 ALA A O 1
ATOM 514 N N . SER A 1 70 ? 2.738 -2.186 8.062 1 98.69 70 SER A N 1
ATOM 515 C CA . SER A 1 70 ? 3.254 -3.373 8.742 1 98.69 70 SER A CA 1
ATOM 516 C C . SER A 1 70 ? 3.951 -4.309 7.762 1 98.69 70 SER A C 1
ATOM 518 O O . SER A 1 70 ? 5.043 -4.809 8.039 1 98.69 70 SER A O 1
ATOM 520 N N . THR A 1 71 ? 3.348 -4.508 6.648 1 98.69 71 THR A N 1
ATOM 521 C CA . THR A 1 71 ? 3.904 -5.371 5.613 1 98.69 71 THR A CA 1
ATOM 522 C C . THR A 1 71 ? 5.246 -4.836 5.125 1 98.69 71 THR A C 1
ATOM 524 O O . THR A 1 71 ? 6.219 -5.582 5.012 1 98.69 71 THR A O 1
ATOM 527 N N . GLN A 1 72 ? 5.324 -3.5 4.852 1 98.81 72 GLN A N 1
ATOM 528 C CA . GLN A 1 72 ? 6.582 -2.922 4.395 1 98.81 72 GLN A CA 1
ATOM 529 C C . GLN A 1 72 ? 7.668 -3.068 5.457 1 98.81 72 GLN A C 1
ATOM 531 O O . GLN A 1 72 ? 8.797 -3.457 5.148 1 98.81 72 GLN A O 1
ATOM 536 N N . LEU A 1 73 ? 7.328 -2.797 6.684 1 98.5 73 LEU A N 1
ATOM 537 C CA . LEU A 1 73 ? 8.289 -2.902 7.773 1 98.5 73 LEU A CA 1
ATOM 538 C C . LEU A 1 73 ? 8.766 -4.344 7.934 1 98.5 73 LEU A C 1
ATOM 540 O O . LEU A 1 73 ? 9.945 -4.582 8.219 1 98.5 73 LEU A O 1
ATOM 544 N N . SER A 1 74 ? 7.883 -5.281 7.715 1 98.06 74 SER A N 1
ATOM 545 C CA . SER A 1 74 ? 8.203 -6.691 7.898 1 98.06 74 SER A CA 1
ATOM 546 C C . SER A 1 74 ? 9.227 -7.164 6.867 1 98.06 74 SER A C 1
ATOM 548 O O . SER A 1 74 ? 9.922 -8.156 7.09 1 98.06 74 SER A O 1
ATOM 550 N N . VAL A 1 75 ? 9.273 -6.445 5.758 1 97.75 75 VAL A N 1
ATOM 551 C CA . VAL A 1 75 ? 10.258 -6.84 4.754 1 97.75 75 VAL A CA 1
ATOM 552 C C . VAL A 1 75 ? 11.461 -5.898 4.809 1 97.75 75 VAL A C 1
ATOM 554 O O . VAL A 1 75 ? 12.258 -5.852 3.871 1 97.75 75 VAL A O 1
ATOM 557 N N . GLY A 1 76 ? 11.547 -5.043 5.812 1 97.06 76 GLY A N 1
ATOM 558 C CA . GLY A 1 76 ? 12.758 -4.297 6.125 1 97.06 76 GLY A CA 1
ATOM 559 C C . GLY A 1 76 ? 12.773 -2.908 5.52 1 97.06 76 GLY A C 1
ATOM 560 O O . GLY A 1 76 ? 13.844 -2.305 5.371 1 97.06 76 GLY A O 1
ATOM 561 N N . LEU A 1 77 ? 11.633 -2.402 5.188 1 98.12 77 LEU A N 1
ATOM 562 C CA . LEU A 1 77 ? 11.602 -1.106 4.516 1 98.12 77 LEU A CA 1
ATOM 563 C C . LEU A 1 77 ? 11.102 -0.019 5.461 1 98.12 77 LEU A C 1
ATOM 565 O O . LEU A 1 77 ? 10.227 -0.271 6.297 1 98.12 77 LEU A O 1
ATOM 569 N N . SER A 1 78 ? 11.68 1.188 5.332 1 98.44 78 SER A N 1
ATOM 570 C CA . SER A 1 78 ? 11.07 2.391 5.895 1 98.44 78 SER A CA 1
ATOM 571 C C . SER A 1 78 ? 9.898 2.867 5.039 1 98.44 78 SER A C 1
ATOM 573 O O . SER A 1 78 ? 9.758 2.461 3.885 1 98.44 78 SER A O 1
ATOM 575 N N . VAL A 1 79 ? 9.055 3.703 5.645 1 98.69 79 VAL A N 1
ATOM 576 C CA . VAL A 1 79 ? 7.883 4.121 4.887 1 98.69 79 VAL A CA 1
ATOM 577 C C . VAL A 1 79 ? 7.582 5.59 5.168 1 98.69 79 VAL A C 1
ATOM 579 O O . VAL A 1 79 ? 7.875 6.094 6.254 1 98.69 79 VAL A O 1
ATOM 582 N N . VAL A 1 80 ? 7.09 6.297 4.141 1 98.88 80 VAL A N 1
ATOM 583 C CA . VAL A 1 80 ? 6.383 7.562 4.309 1 98.88 80 VAL A CA 1
ATOM 584 C C . VAL A 1 80 ? 4.875 7.312 4.34 1 98.88 80 VAL A C 1
ATOM 586 O O . VAL A 1 80 ? 4.332 6.648 3.457 1 98.88 80 VAL A O 1
ATOM 589 N N . LEU A 1 81 ? 4.227 7.719 5.344 1 98.81 81 LEU A N 1
ATOM 590 C CA . LEU A 1 81 ? 2.781 7.559 5.469 1 98.81 81 LEU A CA 1
ATOM 591 C C . LEU A 1 81 ? 2.072 8.906 5.355 1 98.81 81 LEU A C 1
ATOM 593 O O . LEU A 1 81 ? 2.248 9.781 6.211 1 98.81 81 LEU A O 1
ATOM 597 N N . ASP A 1 82 ? 1.267 9.039 4.305 1 98.62 82 ASP A N 1
ATOM 598 C CA . ASP A 1 82 ? 0.556 10.289 4.043 1 98.62 82 ASP A CA 1
ATOM 599 C C . ASP A 1 82 ? -0.912 10.18 4.453 1 98.62 82 ASP A C 1
ATOM 601 O O . ASP A 1 82 ? -1.717 9.578 3.736 1 98.62 82 ASP A O 1
ATOM 605 N N . SER A 1 83 ? -1.247 10.664 5.492 1 97.88 83 SER A N 1
ATOM 606 C CA . SER A 1 83 ? -2.588 10.867 6.031 1 97.88 83 SER A CA 1
ATOM 607 C C . SER A 1 83 ? -2.67 12.164 6.836 1 97.88 83 SER A C 1
ATOM 609 O O . SER A 1 83 ? -1.648 12.688 7.289 1 97.88 83 SER A O 1
ATOM 611 N N . PRO A 1 84 ? -3.873 12.719 7.078 1 96.5 84 PRO A N 1
ATOM 612 C CA . PRO A 1 84 ? -3.963 13.969 7.836 1 96.5 84 PRO A CA 1
ATOM 613 C C . PRO A 1 84 ? -3.404 13.844 9.25 1 96.5 84 PRO A C 1
ATOM 615 O O . PRO A 1 84 ? -2.846 14.805 9.789 1 96.5 84 PRO A O 1
ATOM 618 N N . LEU A 1 85 ? -3.508 12.688 9.891 1 97.38 85 LEU A N 1
ATOM 619 C CA . LEU A 1 85 ? -3.086 12.422 11.266 1 97.38 85 LEU A CA 1
ATOM 620 C C . LEU A 1 85 ? -3.682 13.445 12.219 1 97.38 85 LEU A C 1
ATOM 622 O O . LEU A 1 85 ? -2.969 14.016 13.055 1 97.38 85 LEU A O 1
ATOM 626 N N . SER A 1 86 ? -4.965 13.648 12.086 1 95.19 86 SER A N 1
ATOM 627 C CA . SER A 1 86 ? -5.66 14.703 12.82 1 95.19 86 SER A CA 1
ATOM 628 C C . SER A 1 86 ? -6.18 14.195 14.164 1 95.19 86 SER A C 1
ATOM 630 O O . SER A 1 86 ? -6.66 14.977 14.984 1 95.19 86 SER A O 1
ATOM 632 N N . ARG A 1 87 ? -6.109 12.875 14.375 1 95.38 87 ARG A N 1
ATOM 633 C CA . ARG A 1 87 ? -6.637 12.297 15.602 1 95.38 87 ARG A CA 1
ATOM 634 C C . ARG A 1 87 ? -5.543 11.555 16.375 1 95.38 87 ARG A C 1
ATOM 636 O O . ARG A 1 87 ? -4.758 10.812 15.781 1 95.38 87 ARG A O 1
ATOM 643 N N . ARG A 1 88 ? -5.594 11.672 17.625 1 96.75 88 ARG A N 1
ATOM 644 C CA . ARG A 1 88 ? -4.598 11.062 18.5 1 96.75 88 ARG A CA 1
ATOM 645 C C . ARG A 1 88 ? -4.594 9.539 18.344 1 96.75 88 ARG A C 1
ATOM 647 O O . ARG A 1 88 ? -3.539 8.906 18.406 1 96.75 88 ARG A O 1
ATOM 654 N N . VAL A 1 89 ? -5.695 9.008 18.141 1 97 89 VAL A N 1
ATOM 655 C CA . VAL A 1 89 ? -5.82 7.555 18.047 1 97 89 VAL A CA 1
ATOM 656 C C . VAL A 1 89 ? -4.969 7.027 16.906 1 97 89 VAL A C 1
ATOM 658 O O . VAL A 1 89 ? -4.391 5.941 17 1 97 89 VAL A O 1
ATOM 661 N N . HIS A 1 90 ? -4.941 7.734 15.82 1 97.94 90 HIS A N 1
ATOM 662 C CA . HIS A 1 90 ? -4.133 7.316 14.68 1 97.94 90 HIS A CA 1
ATOM 663 C C . HIS A 1 90 ? -2.645 7.461 14.984 1 97.94 90 HIS A C 1
ATOM 665 O O . HIS A 1 90 ? -1.844 6.605 14.594 1 97.94 90 HIS A O 1
ATOM 671 N N . PHE A 1 91 ? -2.262 8.516 15.719 1 98.31 91 PHE A N 1
ATOM 672 C CA . PHE A 1 91 ? -0.894 8.688 16.188 1 98.31 91 PHE A CA 1
ATOM 673 C C . PHE A 1 91 ? -0.49 7.539 17.109 1 98.31 91 PHE A C 1
ATOM 675 O O . PHE A 1 91 ? 0.587 6.961 16.953 1 98.31 91 PHE A O 1
ATOM 682 N N . ASP A 1 92 ? -1.352 7.219 18.016 1 98.38 92 ASP A N 1
ATOM 683 C CA . ASP A 1 92 ? -1.081 6.133 18.953 1 98.38 92 ASP A CA 1
ATOM 684 C C . ASP A 1 92 ? -0.88 4.809 18.219 1 98.38 92 ASP A C 1
ATOM 686 O O . ASP A 1 92 ? -0.022 4.008 18.594 1 98.38 92 ASP A O 1
ATOM 690 N N . ARG A 1 93 ? -1.63 4.582 17.203 1 98.31 93 ARG A N 1
ATOM 691 C CA . ARG A 1 93 ? -1.478 3.363 16.406 1 98.31 93 ARG A CA 1
ATOM 692 C C . ARG A 1 93 ? -0.122 3.332 15.703 1 98.31 93 ARG A C 1
ATOM 694 O O . ARG A 1 93 ? 0.507 2.275 15.609 1 98.31 93 ARG A O 1
ATOM 701 N N . LEU A 1 94 ? 0.322 4.461 15.203 1 98.25 94 LEU A N 1
ATOM 702 C CA . LEU A 1 94 ? 1.63 4.543 14.562 1 98.25 94 LEU A CA 1
ATOM 703 C C . LEU A 1 94 ? 2.746 4.27 15.57 1 98.25 94 LEU A C 1
ATOM 705 O O . LEU A 1 94 ? 3.73 3.605 15.242 1 98.25 94 LEU A O 1
ATOM 709 N N . ARG A 1 95 ? 2.572 4.762 16.734 1 98.19 95 ARG A N 1
ATOM 710 C CA . ARG A 1 95 ? 3.545 4.504 17.797 1 98.19 95 ARG A CA 1
ATOM 711 C C . ARG A 1 95 ? 3.639 3.01 18.094 1 98.19 95 ARG A C 1
ATOM 713 O O . ARG A 1 95 ? 4.738 2.471 18.25 1 98.19 95 ARG A O 1
ATOM 720 N N . GLN A 1 96 ? 2.486 2.418 18.203 1 98.38 96 GLN A N 1
ATOM 721 C CA . GLN A 1 96 ? 2.441 0.981 18.469 1 98.38 96 GLN A CA 1
ATOM 722 C C . GLN A 1 96 ? 3.121 0.204 17.344 1 98.38 96 GLN A C 1
ATOM 724 O O . GLN A 1 96 ? 3.887 -0.729 17.594 1 98.38 96 GLN A O 1
ATOM 729 N N . LEU A 1 97 ? 2.816 0.582 16.156 1 98.19 97 LEU A N 1
ATOM 730 C CA . LEU A 1 97 ? 3.41 -0.066 14.984 1 98.19 97 LEU A CA 1
ATOM 731 C C . LEU A 1 97 ? 4.926 0.088 14.992 1 98.19 97 LEU A C 1
ATOM 733 O O . LEU A 1 97 ? 5.656 -0.877 14.75 1 98.19 97 LEU A O 1
ATOM 737 N N . ALA A 1 98 ? 5.406 1.26 15.25 1 98 98 ALA A N 1
ATOM 738 C CA . ALA A 1 98 ? 6.84 1.515 15.336 1 98 98 ALA A CA 1
ATOM 739 C C . ALA A 1 98 ? 7.492 0.632 16.406 1 98 98 ALA A C 1
ATOM 741 O O . ALA A 1 98 ? 8.547 0.037 16.156 1 98 98 ALA A O 1
ATOM 742 N N . ALA A 1 99 ? 6.84 0.562 17.531 1 97.81 99 ALA A N 1
ATOM 743 C CA . ALA A 1 99 ? 7.359 -0.247 18.641 1 97.81 99 ALA A CA 1
ATOM 744 C C . ALA A 1 99 ? 7.422 -1.723 18.25 1 97.81 99 ALA A C 1
ATOM 746 O O . ALA A 1 99 ? 8.406 -2.408 18.547 1 97.81 99 ALA A O 1
ATOM 747 N N . GLU A 1 100 ? 6.395 -2.18 17.609 1 97.69 100 GLU A N 1
ATOM 748 C CA . GLU A 1 100 ? 6.297 -3.576 17.188 1 97.69 100 GLU A CA 1
ATOM 749 C C . GLU A 1 100 ? 7.488 -3.98 16.328 1 97.69 100 GLU A C 1
ATOM 751 O O . GLU A 1 100 ? 7.977 -5.109 16.422 1 97.69 100 GLU A O 1
ATOM 756 N N . PHE A 1 101 ? 8.016 -3.059 15.523 1 97.56 101 PHE A N 1
ATOM 757 C CA . PHE A 1 101 ? 9.047 -3.414 14.562 1 97.56 101 PHE A CA 1
ATOM 758 C C . PHE A 1 101 ? 10.391 -2.812 14.961 1 97.56 101 PHE A C 1
ATOM 760 O O . PHE A 1 101 ? 11.375 -2.938 14.227 1 97.56 101 PHE A O 1
ATOM 767 N N . GLY A 1 102 ? 10.406 -2.102 16.078 1 96.94 102 GLY A N 1
ATOM 768 C CA . GLY A 1 102 ? 11.625 -1.404 16.469 1 96.94 102 GLY A CA 1
ATOM 769 C C . GLY A 1 102 ? 12 -0.287 15.516 1 96.94 102 GLY A C 1
ATOM 770 O O . GLY A 1 102 ? 13.188 -0.048 15.266 1 96.94 102 GLY A O 1
ATOM 771 N N . ALA A 1 103 ? 11.031 0.3 14.883 1 97.56 103 ALA A N 1
ATOM 772 C CA . ALA A 1 103 ? 11.25 1.386 13.93 1 97.56 103 ALA A CA 1
ATOM 773 C C . ALA A 1 103 ? 11.234 2.742 14.633 1 97.56 103 ALA A C 1
ATOM 775 O O . ALA A 1 103 ? 10.617 2.893 15.688 1 97.56 103 ALA A O 1
ATOM 776 N N . CYS A 1 104 ? 11.906 3.668 14.078 1 97.69 104 CYS A N 1
ATOM 777 C CA . CYS A 1 104 ? 11.836 5.055 14.516 1 97.69 104 CYS A CA 1
ATOM 778 C C . CYS A 1 104 ? 10.633 5.762 13.906 1 97.69 104 CYS A C 1
ATOM 780 O O . CYS A 1 104 ? 10.344 5.59 12.719 1 97.69 104 CYS A O 1
ATOM 782 N N . LEU A 1 105 ? 9.906 6.477 14.734 1 98.38 105 LEU A N 1
ATOM 783 C CA . LEU A 1 105 ? 8.789 7.285 14.258 1 98.38 105 LEU A CA 1
ATOM 784 C C . LEU A 1 105 ? 9.148 8.766 14.273 1 98.38 105 LEU A C 1
ATOM 786 O O . LEU A 1 105 ? 9.609 9.289 15.289 1 98.38 105 LEU A O 1
ATOM 790 N N . VAL A 1 106 ? 9.016 9.445 13.141 1 98.44 106 VAL A N 1
ATOM 791 C CA . VAL A 1 106 ? 9.156 10.898 13.07 1 98.44 106 VAL A CA 1
ATOM 792 C C . VAL A 1 106 ? 7.918 11.508 12.414 1 98.44 106 VAL A C 1
ATOM 794 O O . VAL A 1 106 ? 7.262 10.859 11.594 1 98.44 106 VAL A O 1
ATOM 797 N N . ILE A 1 107 ? 7.617 12.719 12.805 1 98.75 107 ILE A N 1
ATOM 798 C CA . ILE A 1 107 ? 6.449 13.414 12.273 1 98.75 107 ILE A CA 1
ATOM 799 C C . ILE A 1 107 ? 6.898 14.633 11.469 1 98.75 107 ILE A C 1
ATOM 801 O O . ILE A 1 107 ? 7.738 15.414 11.922 1 98.75 107 ILE A O 1
ATOM 805 N N . VAL A 1 108 ? 6.438 14.742 10.281 1 98.81 108 VAL A N 1
ATOM 806 C CA . VAL A 1 108 ? 6.57 15.938 9.461 1 98.81 108 VAL A CA 1
ATOM 807 C C . VAL A 1 108 ? 5.207 16.609 9.289 1 98.81 108 VAL A C 1
ATOM 809 O O . VAL A 1 108 ? 4.359 16.125 8.539 1 98.81 108 VAL A O 1
ATOM 812 N N . GLU A 1 109 ? 5.004 17.688 9.945 1 98.69 109 GLU A N 1
ATOM 813 C CA . GLU A 1 109 ? 3.713 18.375 9.953 1 98.69 109 GLU A CA 1
ATOM 814 C C . GLU A 1 109 ? 3.721 19.578 9.023 1 98.69 109 GLU A C 1
ATOM 816 O O . GLU A 1 109 ? 4.512 20.5 9.203 1 98.69 109 GLU A O 1
ATOM 821 N N . CYS A 1 110 ? 2.85 19.547 8.023 1 98.19 110 CYS A N 1
ATOM 822 C CA . CYS A 1 110 ? 2.678 20.656 7.094 1 98.19 110 CYS A CA 1
ATOM 823 C C . CYS A 1 110 ? 1.637 21.641 7.609 1 98.19 110 CYS A C 1
ATOM 825 O O . CYS A 1 110 ? 0.457 21.312 7.723 1 98.19 110 CYS A O 1
ATOM 827 N N . ARG A 1 111 ? 2.059 22.812 7.895 1 96.19 111 ARG A N 1
ATOM 828 C CA . ARG A 1 111 ? 1.198 23.891 8.398 1 96.19 111 ARG A CA 1
ATOM 829 C C . ARG A 1 111 ? 1.338 25.141 7.551 1 96.19 111 ARG A C 1
ATOM 831 O O . ARG A 1 111 ? 2.191 26 7.828 1 96.19 111 ARG A O 1
ATOM 838 N N . PRO A 1 112 ? 0.428 25.281 6.605 1 95.81 112 PRO A N 1
ATOM 839 C CA . PRO A 1 112 ? 0.497 26.5 5.809 1 95.81 112 PRO A CA 1
ATOM 840 C C . PRO A 1 112 ? 0.208 27.766 6.629 1 95.81 112 PRO A C 1
ATOM 842 O O . PRO A 1 112 ? -0.777 27.797 7.371 1 95.81 112 PRO A O 1
ATOM 845 N N . ASN A 1 113 ? 1.002 28.812 6.465 1 96.25 113 ASN A N 1
ATOM 846 C CA . ASN A 1 113 ? 0.801 30.078 7.172 1 96.25 113 ASN A CA 1
ATOM 847 C C . ASN A 1 113 ? 0.071 31.094 6.305 1 96.25 113 ASN A C 1
ATOM 849 O O . ASN A 1 113 ? -0.52 32.031 6.824 1 96.25 113 ASN A O 1
ATOM 853 N N . ASP A 1 114 ? 0.169 30.938 5.027 1 96.44 114 ASP A N 1
ATOM 854 C CA . ASP A 1 114 ? -0.538 31.812 4.094 1 96.44 114 ASP A CA 1
ATOM 855 C C . ASP A 1 114 ? -1.927 31.25 3.773 1 96.44 114 ASP A C 1
ATOM 857 O O . ASP A 1 114 ? -2.074 30.391 2.91 1 96.44 114 ASP A O 1
ATOM 861 N N . ARG A 1 115 ? -2.883 31.781 4.34 1 94.31 115 ARG A N 1
ATOM 862 C CA . ARG A 1 115 ? -4.254 31.297 4.223 1 94.31 115 ARG A CA 1
ATOM 863 C C . ARG A 1 115 ? -4.77 31.438 2.795 1 94.31 115 ARG A C 1
ATOM 865 O O . ARG A 1 115 ? -5.5 30.578 2.301 1 94.31 115 ARG A O 1
ATOM 872 N N . GLU A 1 116 ? -4.398 32.5 2.203 1 95.38 116 GLU A N 1
ATOM 873 C CA . GLU A 1 116 ? -4.867 32.75 0.842 1 95.38 116 GLU A CA 1
ATOM 874 C C . GLU A 1 116 ? -4.301 31.719 -0.127 1 95.38 116 GLU A C 1
ATOM 876 O O . GLU A 1 116 ? -5.027 31.188 -0.975 1 95.38 116 GLU A O 1
ATOM 881 N N . LEU A 1 117 ? -3.049 31.484 0.042 1 94.88 117 LEU A N 1
ATOM 882 C CA . LEU A 1 117 ? -2.438 30.453 -0.8 1 94.88 117 LEU A CA 1
ATOM 883 C C . LEU A 1 117 ? -3.041 29.094 -0.515 1 94.88 117 LEU A C 1
ATOM 885 O O . LEU A 1 117 ? -3.305 28.312 -1.44 1 94.88 117 LEU A O 1
ATOM 889 N N . TRP A 1 118 ? -3.219 28.766 0.735 1 94.94 118 TRP A N 1
ATOM 890 C CA . TRP A 1 118 ? -3.852 27.516 1.131 1 94.94 118 TRP A CA 1
ATOM 891 C C . TRP A 1 118 ? -5.227 27.375 0.485 1 94.94 118 TRP A C 1
ATOM 893 O O . TRP A 1 118 ? -5.535 26.328 -0.105 1 94.94 118 TRP A O 1
ATOM 903 N N . ARG A 1 119 ? -5.984 28.406 0.532 1 94.06 119 ARG A N 1
ATOM 904 C CA . ARG A 1 119 ? -7.324 28.438 -0.054 1 94.06 119 ARG A CA 1
ATOM 905 C C . ARG A 1 119 ? -7.266 28.188 -1.559 1 94.06 119 ARG A C 1
ATOM 907 O O . ARG A 1 119 ? -8.016 27.375 -2.09 1 94.06 119 ARG A O 1
ATOM 914 N N . ARG A 1 120 ? -6.371 28.812 -2.213 1 93.5 120 ARG A N 1
ATOM 915 C CA . ARG A 1 120 ? -6.227 28.656 -3.658 1 93.5 120 ARG A CA 1
ATOM 916 C C . ARG A 1 120 ? -5.875 27.219 -4.023 1 93.5 120 ARG A C 1
ATOM 918 O O . ARG A 1 120 ? -6.406 26.672 -4.992 1 93.5 120 ARG A O 1
ATOM 925 N N . ARG A 1 121 ? -5.012 26.641 -3.254 1 91.38 121 ARG A N 1
ATOM 926 C CA . ARG A 1 121 ? -4.629 25.25 -3.477 1 91.38 121 ARG A CA 1
ATOM 927 C C . ARG A 1 121 ? -5.828 24.312 -3.312 1 91.38 121 ARG A C 1
ATOM 929 O O . ARG A 1 121 ? -6.055 23.438 -4.145 1 91.38 121 ARG A O 1
ATOM 936 N N . LEU A 1 122 ? -6.488 24.531 -2.252 1 91.38 122 LEU A N 1
ATOM 937 C CA . LEU A 1 122 ? -7.637 23.688 -1.938 1 91.38 122 LEU A CA 1
ATOM 938 C C . LEU A 1 122 ? -8.695 23.781 -3.031 1 91.38 122 LEU A C 1
ATOM 940 O O . LEU A 1 122 ? -9.188 22.75 -3.514 1 91.38 122 LEU A O 1
ATOM 944 N N . GLU A 1 123 ? -8.953 24.938 -3.471 1 90.38 123 GLU A N 1
ATOM 945 C CA . GLU A 1 123 ? -10.039 25.156 -4.418 1 90.38 123 GLU A CA 1
ATOM 946 C C . GLU A 1 123 ? -9.586 24.906 -5.852 1 90.38 123 GLU A C 1
ATOM 948 O O . GLU A 1 123 ? -10.406 24.688 -6.742 1 90.38 123 GLU A O 1
ATOM 953 N N . GLY A 1 124 ? -8.297 25.016 -6.102 1 86.12 124 GLY A N 1
ATOM 954 C CA . GLY A 1 124 ? -7.742 24.766 -7.426 1 86.12 124 GLY A CA 1
ATOM 955 C C . GLY A 1 124 ? -7.602 23.297 -7.754 1 86.12 124 GLY A C 1
ATOM 956 O O . GLY A 1 124 ? -7.352 22.938 -8.906 1 86.12 124 GLY A O 1
ATOM 957 N N . ARG A 1 125 ? -7.547 22.438 -6.797 1 76.12 125 ARG A N 1
ATOM 958 C CA . ARG A 1 125 ? -7.305 21.016 -7 1 76.12 125 ARG A CA 1
ATOM 959 C C . ARG A 1 125 ? -8.406 20.391 -7.852 1 76.12 125 ARG A C 1
ATOM 961 O O . ARG A 1 125 ? -8.258 19.266 -8.344 1 76.12 125 ARG A O 1
ATOM 968 N N . GLY A 1 126 ? -9.32 21.219 -8.57 1 58.16 126 GLY A N 1
ATOM 969 C CA . GLY A 1 126 ? -10.273 20.812 -9.59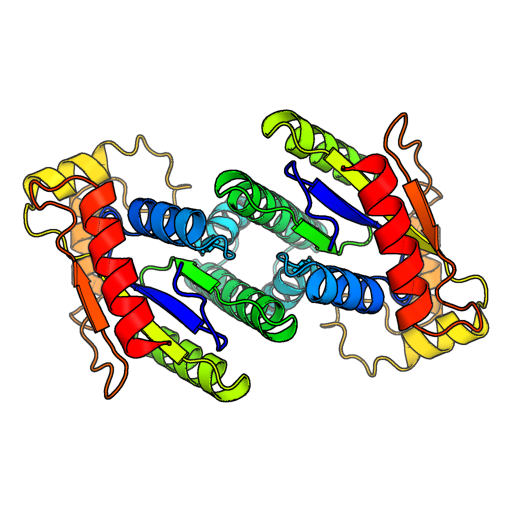4 1 58.16 126 GLY A CA 1
ATOM 970 C C . GLY A 1 126 ? -11.094 19.594 -9.195 1 58.16 126 GLY A C 1
ATOM 971 O O . GLY A 1 126 ? -11.047 18.562 -9.859 1 58.16 126 GLY A O 1
ATOM 972 N N . GLY A 1 127 ? -11.766 19.375 -8.133 1 53.03 127 GLY A N 1
ATOM 973 C CA . GLY A 1 127 ? -12.703 18.297 -7.855 1 53.03 127 GLY A CA 1
ATOM 974 C C . GLY A 1 127 ? -12.039 16.938 -7.746 1 53.03 127 GLY A C 1
ATOM 975 O O . GLY A 1 127 ? -12.727 15.914 -7.688 1 53.03 127 GLY A O 1
ATOM 976 N N . GLY A 1 128 ? -10.766 16.859 -8 1 52.12 128 GLY A N 1
ATOM 977 C CA . GLY A 1 128 ? -10.102 15.578 -8.156 1 52.12 128 GLY A CA 1
ATOM 978 C C . GLY A 1 128 ? -9.898 14.836 -6.848 1 52.12 128 GLY A C 1
ATOM 979 O O . GLY A 1 128 ? -9.25 13.789 -6.809 1 52.12 128 GLY A O 1
ATOM 980 N N . GLY A 1 129 ? -10.234 15.344 -5.762 1 58.03 129 GLY A N 1
ATOM 981 C CA . GLY A 1 129 ? -9.914 14.695 -4.5 1 58.03 129 GLY A CA 1
ATOM 982 C C . GLY A 1 129 ? -10.836 13.547 -4.168 1 58.03 129 GLY A C 1
ATOM 983 O O . GLY A 1 129 ? -11.055 13.234 -2.992 1 58.03 129 GLY A O 1
ATOM 984 N N . GLY A 1 130 ? -11.359 12.883 -5.148 1 61.81 130 GLY A N 1
ATOM 985 C CA . GLY A 1 130 ? -12.133 11.656 -4.992 1 61.81 130 GLY A CA 1
ATOM 986 C C . GLY A 1 130 ? -13.469 11.875 -4.305 1 61.81 130 GLY A C 1
ATOM 987 O O . GLY A 1 130 ? -14.016 10.953 -3.699 1 61.81 130 GLY A O 1
ATOM 988 N N . GLY A 1 131 ? -13.82 13.188 -4.227 1 69.5 131 GLY A N 1
ATOM 989 C CA . GLY A 1 131 ? -15.156 13.508 -3.748 1 69.5 131 GLY A CA 1
ATOM 990 C C . GLY A 1 131 ? -15.273 13.484 -2.236 1 69.5 131 GLY A C 1
ATOM 991 O O . GLY A 1 131 ? -16.297 13.891 -1.679 1 69.5 131 GLY A O 1
ATOM 992 N N . HIS A 1 132 ? -14.32 12.883 -1.525 1 78.75 132 HIS A N 1
ATOM 993 C CA . HIS A 1 132 ? -14.414 12.836 -0.07 1 78.75 132 HIS A CA 1
ATOM 994 C C . HIS A 1 132 ? -13.625 13.977 0.569 1 78.75 132 HIS A C 1
ATOM 996 O O . HIS A 1 132 ? -13.703 14.188 1.781 1 78.75 132 HIS A O 1
ATOM 1002 N N . LYS A 1 133 ? -12.945 14.719 -0.219 1 85.69 133 LYS A N 1
ATOM 1003 C CA . LYS A 1 133 ? -12.148 15.836 0.28 1 85.69 133 LYS A CA 1
ATOM 1004 C C . LYS A 1 133 ? -12.914 17.156 0.156 1 85.69 133 LYS A C 1
ATOM 1006 O O . LYS A 1 133 ? -13.766 17.297 -0.724 1 85.69 133 LYS A O 1
ATOM 1011 N N . PRO A 1 134 ? -12.562 18.078 1.118 1 87.56 134 PRO A N 1
ATOM 1012 C CA . PRO A 1 134 ? -13.211 19.391 0.973 1 87.56 134 PRO A CA 1
ATOM 1013 C C . PRO A 1 134 ? -12.891 20.062 -0.361 1 87.56 134 PRO A C 1
ATOM 1015 O O . PRO A 1 134 ? -11.734 20.078 -0.787 1 87.56 134 PRO A O 1
ATOM 1018 N N . ALA A 1 135 ? -13.938 20.547 -0.948 1 84.62 135 ALA A N 1
ATOM 1019 C CA . ALA A 1 135 ? -13.781 21.188 -2.254 1 84.62 135 ALA A CA 1
ATOM 1020 C C . ALA A 1 135 ? -13.695 22.703 -2.115 1 84.62 135 ALA A C 1
ATOM 1022 O O . ALA A 1 135 ? -13.133 23.391 -2.979 1 84.62 135 ALA A O 1
ATOM 1023 N N . THR A 1 136 ? -14.289 23.188 -1.019 1 90.06 136 THR A N 1
ATOM 1024 C CA . THR A 1 136 ? -14.312 24.641 -0.807 1 90.06 136 THR A CA 1
ATOM 1025 C C . THR A 1 136 ? -13.609 25 0.501 1 90.06 136 THR A C 1
ATOM 1027 O O . THR A 1 136 ? -13.414 24.141 1.362 1 90.06 136 THR A O 1
ATOM 1030 N N . TRP A 1 137 ? -13.297 26.219 0.495 1 92.75 137 TRP A N 1
ATOM 1031 C CA . TRP A 1 137 ? -12.695 26.719 1.73 1 92.75 137 TRP A CA 1
ATOM 1032 C C . TRP A 1 137 ? -13.664 26.578 2.9 1 92.75 137 TRP A C 1
ATOM 1034 O O . TRP A 1 137 ? -13.25 26.234 4.012 1 92.75 137 TRP A O 1
ATOM 1044 N N . GLU A 1 138 ? -14.914 26.844 2.67 1 92.44 138 GLU A N 1
ATOM 1045 C CA . GLU A 1 138 ? -15.945 26.688 3.691 1 92.44 138 GLU A CA 1
ATOM 1046 C C . GLU A 1 138 ? -16.016 25.266 4.203 1 92.44 138 GLU A C 1
ATOM 1048 O O . GLU A 1 138 ? -16.188 25.031 5.402 1 92.44 138 GLU A O 1
ATOM 1053 N N . ASP A 1 139 ? -15.891 24.328 3.279 1 92.25 139 ASP A N 1
ATOM 1054 C CA . ASP A 1 139 ? -15.867 22.922 3.664 1 92.25 139 ASP A CA 1
ATOM 1055 C C . ASP A 1 139 ? -14.703 22.625 4.605 1 92.25 139 ASP A C 1
ATOM 1057 O O . ASP A 1 139 ? -14.852 21.875 5.574 1 92.25 139 ASP A O 1
ATOM 1061 N N . LEU A 1 140 ? -13.57 23.188 4.289 1 92.38 140 LEU A N 1
ATOM 1062 C CA . LEU A 1 140 ? -12.391 22.969 5.121 1 92.38 140 LEU A CA 1
ATOM 1063 C C . LEU A 1 140 ? -12.578 23.594 6.5 1 92.38 140 LEU A C 1
ATOM 1065 O O . LEU A 1 140 ? -12.242 22.984 7.516 1 92.38 140 LEU A O 1
ATOM 1069 N N . GLU A 1 141 ? -13.102 24.75 6.52 1 92.38 141 GLU A N 1
ATOM 1070 C CA . GLU A 1 141 ? -13.328 25.438 7.793 1 92.38 141 GLU A CA 1
ATOM 1071 C C . GLU A 1 141 ? -14.266 24.625 8.688 1 92.38 141 GLU A C 1
ATOM 1073 O O . GLU A 1 141 ? -14.031 24.516 9.891 1 92.38 141 GLU A O 1
ATOM 1078 N N . LYS A 1 142 ? -15.281 24.141 8.094 1 92.12 142 LYS A N 1
ATOM 1079 C CA . LYS A 1 142 ? -16.203 23.297 8.844 1 92.12 142 LYS A CA 1
ATOM 1080 C C . LYS A 1 142 ? -15.5 22.062 9.398 1 92.12 142 LYS A C 1
ATOM 1082 O O . LYS A 1 142 ? -15.727 21.688 10.555 1 92.12 142 LYS A O 1
ATOM 1087 N N . LEU A 1 143 ? -14.672 21.516 8.586 1 90.5 143 LEU A N 1
ATOM 1088 C CA . LEU A 1 143 ? -13.898 20.344 9.008 1 90.5 143 LEU A CA 1
ATOM 1089 C C . LEU A 1 143 ? -13 20.688 10.188 1 90.5 143 LEU A C 1
ATOM 1091 O O . LEU A 1 143 ? -12.945 19.953 11.172 1 90.5 143 LEU A O 1
ATOM 1095 N N . LEU A 1 144 ? -12.375 21.797 10.133 1 90 144 LEU A N 1
ATOM 1096 C CA . LEU A 1 144 ? -11.469 22.234 11.188 1 90 144 LEU A CA 1
ATOM 1097 C C . LEU A 1 144 ? -12.234 22.516 12.477 1 90 144 LEU A C 1
ATOM 1099 O O . LEU A 1 144 ? -11.758 22.203 13.57 1 90 144 LEU A O 1
ATOM 1103 N N . GLU A 1 145 ? -13.383 23.047 12.281 1 89.38 145 GLU A N 1
ATOM 1104 C CA . GLU A 1 145 ? -14.242 23.297 13.438 1 89.38 145 GLU A CA 1
ATOM 1105 C C . GLU A 1 145 ? -14.68 21.984 14.086 1 89.38 145 GLU A C 1
ATOM 1107 O O . GLU A 1 145 ? -14.734 21.891 15.312 1 89.38 145 GLU A O 1
ATOM 1112 N N . GLU A 1 146 ? -14.945 21.047 13.281 1 87.38 146 GLU A N 1
ATOM 1113 C CA . GLU A 1 146 ? -15.359 19.734 13.781 1 87.38 146 GLU A CA 1
ATOM 1114 C C . GLU A 1 146 ? -14.234 19.062 14.562 1 87.38 146 GLU A C 1
ATOM 1116 O O . GLU A 1 146 ? -14.492 18.312 15.508 1 87.38 146 GLU A O 1
ATOM 1121 N N . TYR A 1 147 ? -13.086 19.297 14.148 1 86.38 147 TYR A N 1
ATOM 1122 C CA . TYR A 1 147 ? -11.945 18.734 14.875 1 86.38 147 TYR A CA 1
ATOM 1123 C C . TYR A 1 147 ? -11.844 19.344 16.281 1 86.38 147 TYR A C 1
ATOM 1125 O O . TYR A 1 147 ? -11.375 18.688 17.203 1 86.38 147 TYR A O 1
ATOM 1133 N N . GLY A 1 148 ? -12.352 20.562 16.484 1 84.31 148 GLY A N 1
ATOM 1134 C CA . GLY A 1 148 ? -12.391 21.188 17.797 1 84.31 148 GLY A CA 1
ATOM 1135 C C . GLY A 1 148 ? -11.039 21.188 18.5 1 84.31 148 GLY A C 1
ATOM 1136 O O . GLY A 1 148 ? -10.961 20.953 19.703 1 84.31 148 GLY A O 1
ATOM 1137 N N . GLY A 1 149 ? -9.953 21.266 17.734 1 84.19 149 GLY A N 1
ATOM 1138 C CA . GLY A 1 149 ? -8.617 21.312 18.297 1 84.19 149 GLY A CA 1
ATOM 1139 C C . GLY A 1 149 ? -8.023 19.922 18.51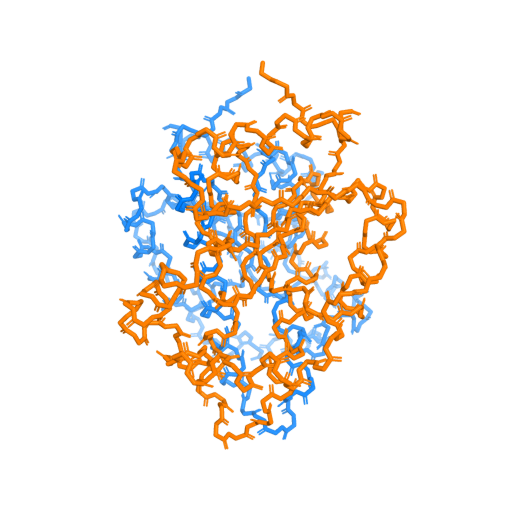6 1 84.19 149 GLY A C 1
ATOM 1140 O O . GLY A 1 149 ? -6.871 19.797 18.922 1 84.19 149 GLY A O 1
ATOM 1141 N N . CYS A 1 150 ? -8.695 18.891 18.219 1 86.12 150 CYS A N 1
ATOM 1142 C CA . CYS A 1 150 ? -8.242 17.531 18.516 1 86.12 150 CYS A CA 1
ATOM 1143 C C . CYS A 1 150 ? -7.047 17.172 17.641 1 86.12 150 CYS A C 1
ATOM 1145 O O . CYS A 1 150 ? -6.348 16.203 17.922 1 86.12 150 CYS A O 1
ATOM 1147 N N . SER A 1 151 ? -6.758 18.016 16.719 1 90.38 151 SER A N 1
ATOM 1148 C CA . SER A 1 151 ? -5.621 17.75 15.836 1 90.38 151 SER A CA 1
ATOM 1149 C C . SER A 1 151 ? -4.312 18.188 16.469 1 90.38 151 SER A C 1
ATOM 1151 O O . SER A 1 151 ? -3.23 17.828 16 1 90.38 151 SER A O 1
ATOM 1153 N N . ASP A 1 152 ? -4.469 18.938 17.5 1 92.69 152 ASP A N 1
ATOM 1154 C CA . ASP A 1 152 ? -3.275 19.422 18.188 1 92.69 152 ASP A CA 1
ATOM 1155 C C . ASP A 1 152 ? -2.996 18.594 19.438 1 92.69 152 ASP A C 1
ATOM 1157 O O . ASP A 1 152 ? -2.928 19.141 20.547 1 92.69 152 ASP A O 1
ATOM 1161 N N . TYR A 1 153 ? -2.791 17.391 19.344 1 95.62 153 TYR A N 1
ATOM 1162 C CA . TYR A 1 153 ? -2.506 16.484 20.453 1 95.62 153 TYR A CA 1
ATOM 1163 C C . TYR A 1 153 ? -1.009 16.438 20.734 1 95.62 153 TYR A C 1
ATOM 1165 O O . TYR A 1 153 ? -0.193 16.719 19.859 1 95.62 153 TYR A O 1
ATOM 1173 N N . ASP A 1 154 ? -0.638 16.094 21.922 1 95.5 154 ASP A N 1
ATOM 1174 C CA . ASP A 1 154 ? 0.747 15.945 22.359 1 95.5 154 ASP A CA 1
ATOM 1175 C C . ASP A 1 154 ? 1.372 14.68 21.766 1 95.5 154 ASP A C 1
ATOM 1177 O O . ASP A 1 154 ? 0.816 13.586 21.906 1 95.5 154 ASP A O 1
ATOM 1181 N N . VAL A 1 155 ? 2.57 14.875 21.125 1 96.94 155 VAL A N 1
ATOM 1182 C CA . VAL A 1 155 ? 3.207 13.734 20.469 1 96.94 155 VAL A CA 1
ATOM 1183 C C . VAL A 1 155 ? 4.328 13.195 21.359 1 96.94 155 VAL A C 1
ATOM 1185 O O . VAL A 1 155 ? 5.066 12.289 20.953 1 96.94 155 VAL A O 1
ATOM 1188 N N . GLY A 1 156 ? 4.457 13.719 22.531 1 96.06 156 GLY A N 1
ATOM 1189 C CA . GLY A 1 156 ? 5.426 13.234 23.516 1 96.06 156 GLY A CA 1
ATOM 1190 C C . GLY A 1 156 ? 6.859 13.328 23.016 1 96.06 156 GLY A C 1
ATOM 1191 O O . GLY A 1 156 ? 7.297 14.391 22.562 1 96.06 156 GLY A O 1
ATOM 1192 N N . ASP A 1 157 ? 7.605 12.195 23.031 1 95.44 157 ASP A N 1
ATOM 1193 C CA . ASP A 1 157 ? 9.031 12.164 22.734 1 95.44 157 ASP A CA 1
ATOM 1194 C C . ASP A 1 157 ? 9.281 11.898 21.25 1 95.44 157 ASP A C 1
ATOM 1196 O O . ASP A 1 157 ? 10.43 11.82 20.812 1 95.44 157 ASP A O 1
ATOM 1200 N N . VAL A 1 158 ? 8.234 11.852 20.516 1 97.94 158 VAL A N 1
ATOM 1201 C CA . VAL A 1 158 ? 8.406 11.602 19.094 1 97.94 158 VAL A CA 1
ATOM 1202 C C . VAL A 1 158 ? 8.906 12.867 18.406 1 97.94 158 VAL A C 1
ATOM 1204 O O . VAL A 1 158 ? 8.359 13.953 18.609 1 97.94 158 VAL A O 1
ATOM 1207 N N . ALA A 1 159 ? 10.023 12.711 17.641 1 98.12 159 ALA A N 1
ATOM 1208 C CA . ALA A 1 159 ? 10.57 13.852 16.906 1 98.12 159 ALA A CA 1
ATOM 1209 C C . ALA A 1 159 ? 9.562 14.398 15.898 1 98.12 159 ALA A C 1
ATOM 1211 O O . ALA A 1 159 ? 8.953 13.625 15.148 1 98.12 159 ALA A O 1
ATOM 1212 N N . ARG A 1 160 ? 9.383 15.688 15.93 1 98.38 160 ARG A N 1
ATOM 1213 C CA . ARG A 1 160 ? 8.414 16.344 15.062 1 98.38 160 ARG A CA 1
ATOM 1214 C C . ARG A 1 160 ? 9 17.625 14.453 1 98.38 160 ARG A C 1
ATOM 1216 O O . ARG A 1 160 ? 9.625 18.422 15.148 1 98.38 160 ARG A O 1
ATOM 1223 N N . MET A 1 161 ? 8.789 17.766 13.148 1 98.38 161 MET A N 1
ATOM 1224 C CA . MET A 1 161 ? 9.148 18.984 12.43 1 98.38 161 MET A CA 1
ATOM 1225 C C . MET A 1 161 ? 7.918 19.641 11.82 1 98.38 161 MET A C 1
ATOM 1227 O O . MET A 1 161 ? 7.105 18.969 11.18 1 98.38 161 MET A O 1
ATOM 1231 N N . VAL A 1 162 ? 7.75 20.891 12.047 1 98.19 162 VAL A N 1
ATOM 1232 C CA . VAL A 1 162 ? 6.676 21.656 11.422 1 98.19 162 VAL A CA 1
ATOM 1233 C C . VAL A 1 162 ? 7.211 22.406 10.203 1 98.19 162 VAL A C 1
ATOM 1235 O O . VAL A 1 162 ? 8.227 23.109 10.297 1 98.19 162 VAL A O 1
ATOM 1238 N N . VAL A 1 163 ? 6.547 22.219 9.094 1 98.25 163 VAL A N 1
ATOM 1239 C CA . VAL A 1 163 ? 6.988 22.812 7.836 1 98.25 163 VAL A CA 1
ATOM 1240 C C . VAL A 1 163 ? 5.91 23.75 7.301 1 98.25 163 VAL A C 1
ATOM 1242 O O . VAL A 1 163 ? 4.754 23.344 7.129 1 98.25 163 VAL A O 1
ATOM 1245 N N . ASP A 1 164 ? 6.262 24.969 7.086 1 97.81 164 ASP A N 1
ATOM 1246 C CA . ASP A 1 164 ? 5.379 25.891 6.375 1 97.81 164 ASP A CA 1
ATOM 1247 C C . ASP A 1 164 ? 5.5 25.703 4.863 1 97.81 164 ASP A C 1
ATOM 1249 O O . ASP A 1 164 ? 6.41 26.25 4.234 1 97.81 164 ASP A O 1
ATOM 1253 N N . THR A 1 165 ? 4.535 25.016 4.293 1 96.56 165 THR A N 1
ATOM 1254 C CA . THR A 1 165 ? 4.574 24.672 2.877 1 96.56 165 THR A CA 1
ATOM 1255 C C . THR A 1 165 ? 4.223 25.875 2.018 1 96.56 165 THR A C 1
ATOM 1257 O O . THR A 1 165 ? 4.328 25.828 0.791 1 96.56 165 THR A O 1
ATOM 1260 N N . THR A 1 166 ? 3.848 26.969 2.656 1 96 166 THR A N 1
ATOM 1261 C CA . THR A 1 166 ? 3.5 28.172 1.904 1 96 166 THR A CA 1
ATOM 1262 C C . THR A 1 166 ? 4.645 29.172 1.935 1 96 166 THR A C 1
ATOM 1264 O O . THR A 1 166 ? 4.539 30.266 1.353 1 96 166 THR A O 1
ATOM 1267 N N . ALA A 1 167 ? 5.691 28.875 2.648 1 94.56 167 ALA A N 1
ATOM 1268 C CA . ALA A 1 167 ? 6.871 29.75 2.66 1 94.56 167 ALA A CA 1
ATOM 1269 C C . ALA A 1 167 ? 7.449 29.891 1.256 1 94.56 167 ALA A C 1
ATOM 1271 O O . ALA A 1 167 ? 7.301 29.016 0.415 1 94.56 167 ALA A O 1
ATOM 1272 N N . PRO A 1 168 ? 8.039 31.078 0.939 1 94.38 168 PRO A N 1
ATOM 1273 C CA . PRO A 1 168 ? 8.609 31.297 -0.3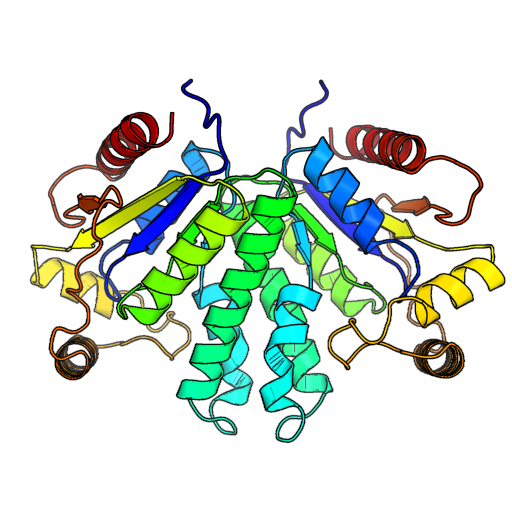9 1 94.38 168 PRO A CA 1
ATOM 1274 C C . PRO A 1 168 ? 9.922 30.547 -0.601 1 94.38 168 PRO A C 1
ATOM 1276 O O . PRO A 1 168 ? 10.969 31.172 -0.832 1 94.38 168 PRO A O 1
ATOM 1279 N N . VAL A 1 169 ? 9.992 29.328 -0.411 1 94.69 169 VAL A N 1
ATOM 1280 C CA . VAL A 1 169 ? 11.109 28.406 -0.621 1 94.69 169 VAL A CA 1
ATOM 1281 C C . VAL A 1 169 ? 10.703 27.312 -1.593 1 94.69 169 VAL A C 1
ATOM 1283 O O . VAL A 1 169 ? 9.523 26.953 -1.687 1 94.69 169 VAL A O 1
ATOM 1286 N N . SER A 1 170 ? 11.688 26.828 -2.363 1 96.69 170 SER A N 1
ATOM 1287 C CA . SER A 1 170 ? 11.398 25.781 -3.334 1 96.69 170 SER A CA 1
ATOM 1288 C C . SER A 1 170 ? 11.047 24.469 -2.641 1 96.69 170 SER A C 1
ATOM 1290 O O . SER A 1 170 ? 11.477 24.219 -1.513 1 96.69 170 SER A O 1
ATOM 1292 N N . LEU A 1 171 ? 10.336 23.641 -3.273 1 96.88 171 LEU A N 1
ATOM 1293 C CA . LEU A 1 171 ? 10.008 22.312 -2.77 1 96.88 171 LEU A CA 1
ATOM 1294 C C . LEU A 1 171 ? 11.281 21.516 -2.492 1 96.88 171 LEU A C 1
ATOM 1296 O O . LEU A 1 171 ? 11.352 20.781 -1.503 1 96.88 171 LEU A O 1
ATOM 1300 N N . ASP A 1 172 ? 12.234 21.703 -3.369 1 97.56 172 ASP A N 1
ATOM 1301 C CA . ASP A 1 172 ? 13.492 20.984 -3.213 1 97.56 172 ASP A CA 1
ATOM 1302 C C . ASP A 1 172 ? 14.188 21.375 -1.908 1 97.56 172 ASP A C 1
ATOM 1304 O O . ASP A 1 172 ? 14.742 20.516 -1.215 1 97.56 172 ASP A O 1
ATOM 1308 N N . ARG A 1 173 ? 14.109 22.609 -1.644 1 97.56 173 ARG A N 1
ATOM 1309 C CA . ARG A 1 173 ? 14.719 23.078 -0.404 1 97.56 173 ARG A CA 1
ATOM 1310 C C . ARG A 1 173 ? 13.953 22.562 0.812 1 97.56 173 ARG A C 1
ATOM 1312 O O . ARG A 1 173 ? 14.562 22.109 1.787 1 97.56 173 ARG A O 1
ATOM 1319 N N . LEU A 1 174 ? 12.641 22.656 0.77 1 97.5 174 LEU A N 1
ATOM 1320 C CA . LEU A 1 174 ? 11.82 22.109 1.849 1 97.5 174 LEU A CA 1
ATOM 1321 C C . LEU A 1 174 ? 12.125 20.641 2.08 1 97.5 174 LEU A C 1
ATOM 1323 O O . LEU A 1 174 ? 12.297 20.203 3.223 1 97.5 174 LEU A O 1
ATOM 1327 N N . CYS A 1 175 ? 12.211 19.906 1.017 1 98.31 175 CYS A N 1
ATOM 1328 C CA . CYS A 1 175 ? 12.484 18.484 1.098 1 98.31 175 CYS A CA 1
ATOM 1329 C C . CYS A 1 175 ? 13.859 18.219 1.705 1 98.31 175 CYS A C 1
ATOM 1331 O O . CYS A 1 175 ? 14.016 17.344 2.555 1 98.31 175 CYS A O 1
ATOM 1333 N N . SER A 1 176 ? 14.812 19.031 1.314 1 98.06 176 SER A N 1
ATOM 1334 C CA . SER A 1 176 ? 16.156 18.891 1.854 1 98.06 176 SER A CA 1
ATOM 1335 C C . SER A 1 176 ? 16.172 19.094 3.363 1 98.06 176 SER A C 1
ATOM 1337 O O . SER A 1 176 ? 16.828 18.344 4.094 1 98.06 176 SER A O 1
ATOM 1339 N N . ASP A 1 177 ? 15.5 20.062 3.789 1 98 177 ASP A N 1
ATOM 1340 C CA . ASP A 1 177 ? 15.406 20.344 5.219 1 98 177 ASP A CA 1
ATOM 1341 C C . ASP A 1 177 ? 14.766 19.172 5.969 1 98 177 ASP A C 1
ATOM 1343 O O . ASP A 1 177 ? 15.227 18.797 7.047 1 98 177 ASP A O 1
ATOM 1347 N N . VAL A 1 178 ? 13.766 18.641 5.438 1 98.38 178 VAL A N 1
ATOM 1348 C CA . VAL A 1 178 ? 13.062 17.531 6.062 1 98.38 178 VAL A CA 1
ATOM 1349 C C . VAL A 1 178 ? 13.977 16.312 6.113 1 98.38 178 VAL A C 1
ATOM 1351 O O . VAL A 1 178 ? 14.008 15.586 7.117 1 98.38 178 VAL A O 1
ATOM 1354 N N . LEU A 1 179 ? 14.688 16.062 5.027 1 98.06 179 LEU A N 1
ATOM 1355 C CA . LEU A 1 179 ? 15.609 14.938 4.988 1 98.06 179 LEU A CA 1
ATOM 1356 C C . LEU A 1 179 ? 16.688 15.062 6.062 1 98.06 179 LEU A C 1
ATOM 1358 O O . LEU A 1 179 ? 17.016 14.086 6.727 1 98.06 179 LEU A O 1
ATOM 1362 N N . GLU A 1 180 ? 17.141 16.297 6.223 1 97.5 180 GLU A N 1
ATOM 1363 C CA . GLU A 1 180 ? 18.109 16.547 7.281 1 97.5 180 GLU A CA 1
ATOM 1364 C C . GLU A 1 180 ? 17.531 16.234 8.656 1 97.5 180 GLU A C 1
ATOM 1366 O O . GLU A 1 180 ? 18.188 15.609 9.492 1 97.5 180 GLU A O 1
ATOM 1371 N N . PHE A 1 181 ? 16.406 16.609 8.852 1 98.06 181 PHE A N 1
ATOM 1372 C CA . PHE A 1 181 ? 15.695 16.328 10.094 1 98.06 181 PHE A CA 1
ATOM 1373 C C . PHE A 1 181 ? 15.562 14.828 10.312 1 98.06 181 PHE A C 1
ATOM 1375 O O . PHE A 1 181 ? 15.852 14.328 11.406 1 98.06 181 PHE A O 1
ATOM 1382 N N . ILE A 1 182 ? 15.109 14.109 9.266 1 97.5 182 ILE A N 1
ATOM 1383 C CA . ILE A 1 182 ? 14.898 12.664 9.359 1 97.5 182 ILE A CA 1
ATOM 1384 C C . ILE A 1 182 ? 16.203 11.969 9.703 1 97.5 182 ILE A C 1
ATOM 1386 O O . ILE A 1 182 ? 16.25 11.125 10.602 1 97.5 182 ILE A O 1
ATOM 1390 N N . PHE A 1 183 ? 17.281 12.344 9.086 1 95.94 183 PHE A N 1
ATOM 1391 C CA . PHE A 1 183 ? 18.578 11.688 9.289 1 95.94 183 PHE A CA 1
ATOM 1392 C C . PHE A 1 183 ? 19.125 11.992 10.672 1 95.94 183 PHE A C 1
ATOM 1394 O O . PHE A 1 183 ? 19.797 11.164 11.273 1 95.94 183 PHE A O 1
ATOM 1401 N N . SER A 1 184 ? 18.766 13.148 11.164 1 95.12 184 SER A N 1
ATOM 1402 C CA . SER A 1 184 ? 19.25 13.531 12.484 1 95.12 184 SER A CA 1
ATOM 1403 C C . SER A 1 184 ? 18.562 12.734 13.586 1 95.12 184 SER A C 1
ATOM 1405 O O . SER A 1 184 ? 19.094 12.594 14.688 1 95.12 184 SER A O 1
ATOM 1407 N N . HIS A 1 185 ? 17.406 12.172 13.281 1 93.81 185 HIS A N 1
ATOM 1408 C CA . HIS A 1 185 ? 16.625 11.508 14.328 1 93.81 185 HIS A CA 1
ATOM 1409 C C . HIS A 1 185 ? 16.547 10.008 14.07 1 93.81 185 HIS A C 1
ATOM 1411 O O . HIS A 1 185 ? 16.203 9.234 14.977 1 93.81 185 HIS A O 1
ATOM 1417 N N . ALA A 1 186 ? 16.656 9.586 12.812 1 83.62 186 ALA A N 1
ATOM 1418 C CA . ALA A 1 186 ? 16.406 8.18 12.477 1 83.62 186 ALA A CA 1
ATOM 1419 C C . ALA A 1 186 ? 17.703 7.5 12.039 1 83.62 186 ALA A C 1
ATOM 1421 O O . ALA A 1 186 ? 17.672 6.363 11.555 1 83.62 186 ALA A O 1
ATOM 1422 N N . ALA A 1 187 ? 18.844 8.266 12.07 1 65.19 187 ALA A N 1
ATOM 1423 C CA . ALA A 1 187 ? 20.078 7.602 11.664 1 65.19 187 ALA A CA 1
ATOM 1424 C C . ALA A 1 187 ? 20.547 6.602 12.719 1 65.19 187 ALA A C 1
ATOM 1426 O O . ALA A 1 187 ? 20.281 6.781 13.914 1 65.19 187 ALA A O 1
ATOM 1427 N N . MET B 1 1 ? 25.719 -6.406 -6.727 1 43.59 1 MET B N 1
ATOM 1428 C CA . MET B 1 1 ? 24.344 -6.805 -6.48 1 43.59 1 MET B CA 1
ATOM 1429 C C . MET B 1 1 ? 23.406 -6.191 -7.52 1 43.59 1 MET B C 1
ATOM 1431 O O . MET B 1 1 ? 23.422 -4.98 -7.742 1 43.59 1 MET B O 1
ATOM 1435 N N . SER B 1 2 ? 22.906 -7.02 -8.516 1 62.81 2 SER B N 1
ATOM 1436 C CA . SER B 1 2 ? 22.125 -6.547 -9.664 1 62.81 2 SER B CA 1
ATOM 1437 C C . SER B 1 2 ? 20.984 -5.637 -9.227 1 62.81 2 SER B C 1
ATOM 1439 O O . SER B 1 2 ? 20.406 -5.828 -8.148 1 62.81 2 SER B O 1
ATOM 1441 N N . LYS B 1 3 ? 21.047 -4.387 -9.688 1 71 3 LYS B N 1
ATOM 1442 C CA . LYS B 1 3 ? 20.031 -3.393 -9.367 1 71 3 LYS B CA 1
ATOM 1443 C C . LYS B 1 3 ? 18.984 -3.305 -10.477 1 71 3 LYS B C 1
ATOM 1445 O O . LYS B 1 3 ? 19.297 -3.541 -11.648 1 71 3 LYS B O 1
ATOM 1450 N N . LEU B 1 4 ? 17.75 -3.223 -10.023 1 82.44 4 LEU B N 1
ATOM 1451 C CA . LEU B 1 4 ? 16.688 -2.992 -10.992 1 82.44 4 LEU B CA 1
ATOM 1452 C C . LEU B 1 4 ? 16.812 -1.604 -11.609 1 82.44 4 LEU B C 1
ATOM 1454 O O . LEU B 1 4 ? 16.797 -0.599 -10.898 1 82.44 4 LEU B O 1
ATOM 1458 N N . GLU B 1 5 ? 17.094 -1.516 -12.836 1 75.19 5 GLU B N 1
ATOM 1459 C CA . GLU B 1 5 ? 17.391 -0.265 -13.531 1 75.19 5 GLU B CA 1
ATOM 1460 C C . GLU B 1 5 ? 16.109 0.474 -13.906 1 75.19 5 GLU B C 1
ATOM 1462 O O . GLU B 1 5 ? 16.125 1.692 -14.094 1 75.19 5 GLU B O 1
ATOM 1467 N N . VAL B 1 6 ? 15.07 -0.286 -14.195 1 81.94 6 VAL B N 1
ATOM 1468 C CA . VAL B 1 6 ? 13.766 0.278 -14.523 1 81.94 6 VAL B CA 1
ATOM 1469 C C . VAL B 1 6 ? 12.758 -0.104 -13.445 1 81.94 6 VAL B C 1
ATOM 1471 O O . VAL B 1 6 ? 13.008 -0.994 -12.633 1 81.94 6 VAL B O 1
ATOM 1474 N N . GLY B 1 7 ? 11.68 0.681 -13.461 1 95 7 GLY B N 1
ATOM 1475 C CA . GLY B 1 7 ? 10.578 0.196 -12.641 1 95 7 GLY B CA 1
ATOM 1476 C C . GLY B 1 7 ? 10.094 -1.184 -13.047 1 95 7 GLY B C 1
ATOM 1477 O O . GLY B 1 7 ? 9.992 -1.485 -14.234 1 95 7 GLY B O 1
ATOM 1478 N N . VAL B 1 8 ? 10 -2.08 -12.164 1 98.06 8 VAL B N 1
ATOM 1479 C CA . VAL B 1 8 ? 9.539 -3.439 -12.43 1 98.06 8 VAL B CA 1
ATOM 1480 C C . VAL B 1 8 ? 8.305 -3.738 -11.578 1 98.06 8 VAL B C 1
ATOM 1482 O O . VAL B 1 8 ? 8.258 -3.391 -10.398 1 98.06 8 VAL B O 1
ATOM 1485 N N . ILE B 1 9 ? 7.328 -4.254 -12.219 1 98.69 9 ILE B N 1
ATOM 1486 C CA . ILE B 1 9 ? 6.211 -4.875 -11.516 1 98.69 9 ILE B CA 1
ATOM 1487 C C . ILE B 1 9 ? 6.383 -6.395 -11.516 1 98.69 9 ILE B C 1
ATOM 1489 O O . ILE B 1 9 ? 6.316 -7.035 -12.562 1 98.69 9 ILE B O 1
ATOM 1493 N N . ILE B 1 10 ? 6.691 -6.957 -10.391 1 98.75 10 ILE B N 1
ATOM 1494 C CA . ILE B 1 10 ? 6.734 -8.398 -10.211 1 98.75 10 ILE B CA 1
ATOM 1495 C C . ILE B 1 10 ? 5.371 -8.898 -9.734 1 98.75 10 ILE B C 1
ATOM 1497 O O . ILE B 1 10 ? 5.016 -8.742 -8.57 1 98.75 10 ILE B O 1
ATOM 1501 N N . ALA B 1 11 ? 4.613 -9.461 -10.648 1 98.81 11 ALA B N 1
ATOM 1502 C CA . ALA B 1 11 ? 3.266 -9.945 -10.344 1 98.81 11 ALA B CA 1
ATOM 1503 C C . ALA B 1 11 ? 3.291 -11.406 -9.906 1 98.81 11 ALA B C 1
ATOM 1505 O O . ALA B 1 11 ? 3.619 -12.289 -10.703 1 98.81 11 ALA B O 1
ATOM 1506 N N . MET B 1 12 ? 2.957 -11.625 -8.68 1 98.81 12 MET B N 1
ATOM 1507 C CA . MET B 1 12 ? 2.764 -13 -8.234 1 98.81 12 MET B CA 1
ATOM 1508 C C . MET B 1 12 ? 1.469 -13.578 -8.805 1 98.81 12 MET B C 1
ATOM 1510 O O . MET B 1 12 ? 0.533 -12.836 -9.102 1 98.81 12 MET B O 1
ATOM 1514 N N . LYS B 1 13 ? 1.438 -14.797 -8.961 1 98.56 13 LYS B N 1
ATOM 1515 C CA . LYS B 1 13 ? 0.271 -15.531 -9.445 1 98.56 13 LYS B CA 1
ATOM 1516 C C . LYS B 1 13 ? 0.175 -16.906 -8.789 1 98.56 13 LYS B C 1
ATOM 1518 O O . LYS B 1 13 ? 1.184 -17.594 -8.625 1 98.56 13 LYS B O 1
ATOM 1523 N N . GLY B 1 14 ? -0.982 -17.266 -8.375 1 96.62 14 GLY B N 1
ATOM 1524 C CA . GLY B 1 14 ? -1.188 -18.547 -7.738 1 96.62 14 GLY B CA 1
ATOM 1525 C C . GLY B 1 14 ? -2.404 -18.578 -6.832 1 96.62 14 GLY B C 1
ATOM 1526 O O . GLY B 1 14 ? -2.863 -17.547 -6.359 1 96.62 14 GLY B O 1
ATOM 1527 N N . HIS B 1 15 ? -2.896 -19.734 -6.523 1 94.25 15 HIS B N 1
ATOM 1528 C CA . HIS B 1 15 ? -4.109 -19.922 -5.734 1 94.25 15 HIS B CA 1
ATOM 1529 C C . HIS B 1 15 ? -3.801 -19.938 -4.242 1 94.25 15 HIS B C 1
ATOM 1531 O O . HIS B 1 15 ? -2.635 -20 -3.844 1 94.25 15 HIS B O 1
ATOM 1537 N N . PRO B 1 16 ? -4.875 -19.75 -3.424 1 93.25 16 PRO B N 1
ATOM 1538 C CA . PRO B 1 16 ? -4.66 -19.797 -1.977 1 93.25 16 PRO B CA 1
ATOM 1539 C C . PRO B 1 16 ? -3.91 -21.062 -1.539 1 93.25 16 PRO B C 1
ATOM 1541 O O . PRO B 1 16 ? -4.195 -22.156 -2.031 1 93.25 16 PRO B O 1
ATOM 1544 N N . GLY B 1 17 ? -2.912 -20.844 -0.714 1 93.19 17 GLY B N 1
ATOM 1545 C CA . GLY B 1 17 ? -2.154 -21.969 -0.193 1 93.19 17 GLY B CA 1
ATOM 1546 C C . GLY B 1 17 ? -1 -22.375 -1.088 1 93.19 17 GLY B C 1
ATOM 1547 O O . GLY B 1 17 ? -0.233 -23.281 -0.747 1 93.19 17 GLY B O 1
ATOM 1548 N N . SER B 1 18 ? -0.798 -21.688 -2.184 1 94.62 18 SER B N 1
ATOM 1549 C CA . SER B 1 18 ? 0.2 -22.078 -3.174 1 94.62 18 SER B CA 1
ATOM 1550 C C . SER B 1 18 ? 1.603 -21.672 -2.736 1 94.62 18 SER B C 1
ATOM 1552 O O . SER B 1 18 ? 2.592 -22.078 -3.348 1 94.62 18 SER B O 1
ATOM 1554 N N . GLY B 1 19 ? 1.762 -20.828 -1.731 1 94.69 19 GLY B N 1
ATOM 1555 C CA . GLY B 1 19 ? 3.066 -20.375 -1.271 1 94.69 19 GLY B CA 1
ATOM 1556 C C . GLY B 1 19 ? 3.475 -19.031 -1.856 1 94.69 19 GLY B C 1
ATOM 1557 O O . GLY B 1 19 ? 4.566 -18.547 -1.58 1 94.69 19 GLY B O 1
ATOM 1558 N N . LYS B 1 20 ? 2.643 -18.422 -2.607 1 95.69 20 LYS B N 1
ATOM 1559 C CA . LYS B 1 20 ? 3.01 -17.188 -3.289 1 95.69 20 LYS B CA 1
ATOM 1560 C C . LYS B 1 20 ? 3.312 -16.078 -2.287 1 95.69 20 LYS B C 1
ATOM 1562 O O . LYS B 1 20 ? 4.234 -15.289 -2.49 1 95.69 20 LYS B O 1
ATOM 1567 N N . SER B 1 21 ? 2.51 -15.969 -1.156 1 96.56 21 SER B N 1
ATOM 1568 C CA . SER B 1 21 ? 2.756 -14.906 -0.187 1 96.56 21 SER B CA 1
ATOM 1569 C C . SER B 1 21 ? 4.129 -15.062 0.461 1 96.56 21 SER B C 1
ATOM 1571 O O . SER B 1 21 ? 4.844 -14.07 0.646 1 96.56 21 SER B O 1
ATOM 1573 N N . THR B 1 22 ? 4.516 -16.266 0.811 1 96.69 22 THR B N 1
ATOM 1574 C CA . THR B 1 22 ? 5.828 -16.547 1.39 1 96.69 22 THR B CA 1
ATOM 1575 C C . THR B 1 22 ? 6.938 -16.172 0.416 1 96.69 22 THR B C 1
ATOM 1577 O O . THR B 1 22 ? 7.895 -15.484 0.792 1 96.69 22 THR B O 1
ATOM 1580 N N . LEU B 1 23 ? 6.793 -16.609 -0.793 1 98.5 23 LEU B N 1
ATOM 1581 C CA . LEU B 1 23 ? 7.801 -16.312 -1.806 1 98.5 23 LEU B CA 1
ATOM 1582 C C . LEU B 1 23 ? 7.844 -14.82 -2.109 1 98.5 23 LEU B C 1
ATOM 1584 O O . LEU B 1 23 ? 8.922 -14.242 -2.27 1 98.5 23 LEU B O 1
ATOM 1588 N N . ALA B 1 24 ? 6.68 -14.188 -2.203 1 98.81 24 ALA B N 1
ATOM 1589 C CA . ALA B 1 24 ? 6.594 -12.75 -2.439 1 98.81 24 ALA B CA 1
ATOM 1590 C C . ALA B 1 24 ? 7.371 -11.969 -1.383 1 98.81 24 ALA B C 1
ATOM 1592 O O . ALA B 1 24 ? 8.133 -11.055 -1.712 1 98.81 24 ALA B O 1
ATOM 1593 N N . LYS B 1 25 ? 7.16 -12.344 -0.139 1 98.69 25 LYS B N 1
ATOM 1594 C CA . LYS B 1 25 ? 7.848 -11.68 0.963 1 98.69 25 LYS B CA 1
ATOM 1595 C C . LYS B 1 25 ? 9.359 -11.844 0.844 1 98.69 25 LYS B C 1
ATOM 1597 O O . LYS B 1 25 ? 10.109 -10.891 1.059 1 98.69 25 LYS B O 1
ATOM 1602 N N . SER B 1 26 ? 9.789 -13.039 0.502 1 98.62 26 SER B N 1
ATOM 1603 C CA . SER B 1 26 ? 11.219 -13.312 0.343 1 98.62 26 SER B CA 1
ATOM 1604 C C . SER B 1 26 ? 11.82 -12.484 -0.784 1 98.62 26 SER B C 1
ATOM 1606 O O . SER B 1 26 ? 12.906 -11.914 -0.633 1 98.62 26 SER B O 1
ATOM 1608 N N . ILE B 1 27 ? 11.102 -12.383 -1.904 1 98.5 27 ILE B N 1
ATOM 1609 C CA . ILE B 1 27 ? 11.555 -11.609 -3.055 1 98.5 27 ILE B CA 1
ATOM 1610 C C . ILE B 1 27 ? 11.664 -10.133 -2.674 1 98.5 27 ILE B C 1
ATOM 1612 O O . ILE B 1 27 ? 12.695 -9.5 -2.912 1 98.5 27 ILE B O 1
ATOM 1616 N N . ALA B 1 28 ? 10.633 -9.578 -2.047 1 98.62 28 ALA B N 1
ATOM 1617 C CA . ALA B 1 28 ? 10.594 -8.172 -1.663 1 98.62 28 ALA B CA 1
ATOM 1618 C C . ALA B 1 28 ? 11.711 -7.836 -0.685 1 98.62 28 ALA B C 1
ATOM 1620 O O . ALA B 1 28 ? 12.375 -6.805 -0.822 1 98.62 28 ALA B O 1
ATOM 1621 N N . SER B 1 29 ? 11.906 -8.727 0.267 1 98.06 29 SER B N 1
ATOM 1622 C CA . SER B 1 29 ? 12.961 -8.531 1.261 1 98.06 29 SER B CA 1
ATOM 1623 C C . SER B 1 29 ? 14.336 -8.547 0.615 1 98.06 29 SER B C 1
ATOM 1625 O O . SER B 1 29 ? 15.203 -7.738 0.967 1 98.06 29 SER B O 1
ATOM 1627 N N . SER B 1 30 ? 14.531 -9.438 -0.284 1 97.56 30 SER B N 1
ATOM 1628 C CA . SER B 1 30 ? 15.82 -9.586 -0.947 1 97.56 30 SER B CA 1
ATOM 1629 C C . SER B 1 30 ? 16.141 -8.383 -1.831 1 97.56 30 SER B C 1
ATOM 1631 O O . SER B 1 30 ? 17.266 -7.918 -1.873 1 97.56 30 SER B O 1
ATOM 1633 N N . LEU B 1 31 ? 15.117 -7.867 -2.502 1 96.94 31 LEU B N 1
ATOM 1634 C CA . LEU B 1 31 ? 15.305 -6.777 -3.451 1 96.94 31 LEU B CA 1
ATOM 1635 C C . LEU B 1 31 ? 15.18 -5.426 -2.756 1 96.94 31 LEU B C 1
ATOM 1637 O O . LEU B 1 31 ? 15.516 -4.391 -3.34 1 96.94 31 LEU B O 1
ATOM 1641 N N . LYS B 1 32 ? 14.625 -5.441 -1.552 1 96.31 32 LYS B N 1
ATOM 1642 C CA . LYS B 1 32 ? 14.344 -4.227 -0.79 1 96.31 32 LYS B CA 1
ATOM 1643 C C . LYS B 1 32 ? 13.414 -3.297 -1.562 1 96.31 32 LYS B C 1
ATOM 1645 O O . LYS B 1 32 ? 13.688 -2.104 -1.691 1 96.31 32 LYS B O 1
ATOM 1650 N N . ILE B 1 33 ? 12.344 -3.869 -2.027 1 97.75 33 ILE B N 1
ATOM 1651 C CA . ILE B 1 33 ? 11.312 -3.098 -2.713 1 97.75 33 ILE B CA 1
ATOM 1652 C C . ILE B 1 33 ? 9.953 -3.357 -2.059 1 97.75 33 ILE B C 1
ATOM 1654 O O . ILE B 1 33 ? 9.781 -4.352 -1.35 1 97.75 33 ILE B O 1
ATOM 1658 N N . PRO B 1 34 ? 8.961 -2.484 -2.297 1 98.75 34 PRO B N 1
ATOM 1659 C CA . PRO B 1 34 ? 7.66 -2.619 -1.646 1 98.75 34 PRO B CA 1
ATOM 1660 C C . PRO B 1 34 ? 6.949 -3.924 -2.008 1 98.75 34 PRO B C 1
ATOM 1662 O O . PRO B 1 34 ? 7.012 -4.367 -3.158 1 98.75 34 PRO B O 1
ATOM 1665 N N . LEU B 1 35 ? 6.281 -4.492 -1.02 1 98.94 35 LEU B N 1
ATOM 1666 C CA . LEU B 1 35 ? 5.363 -5.613 -1.175 1 98.94 35 LEU B CA 1
ATOM 1667 C C . LEU B 1 35 ? 3.916 -5.152 -1.044 1 98.94 35 LEU B C 1
ATOM 1669 O O . LEU B 1 35 ? 3.488 -4.738 0.035 1 98.94 35 LEU B O 1
ATOM 1673 N N . ILE B 1 36 ? 3.211 -5.203 -2.16 1 98.88 36 ILE B N 1
ATOM 1674 C CA . ILE B 1 36 ? 1.793 -4.863 -2.166 1 98.88 36 ILE B CA 1
ATOM 1675 C C . ILE B 1 36 ? 0.955 -6.137 -2.104 1 98.88 36 ILE B C 1
ATOM 1677 O O . ILE B 1 36 ? 0.902 -6.902 -3.07 1 98.88 36 ILE B O 1
ATOM 1681 N N . ASP B 1 37 ? 0.34 -6.398 -0.967 1 98.5 37 ASP B N 1
ATOM 1682 C CA . ASP B 1 37 ? -0.48 -7.582 -0.721 1 98.5 37 ASP B CA 1
ATOM 1683 C C . ASP B 1 37 ? -1.967 -7.238 -0.765 1 98.5 37 ASP B C 1
ATOM 1685 O O . ASP B 1 37 ? -2.451 -6.449 0.049 1 98.5 37 ASP B O 1
ATOM 1689 N N . LYS B 1 38 ? -2.691 -7.836 -1.672 1 97.94 38 LYS B N 1
ATOM 1690 C CA . LYS B 1 38 ? -4.121 -7.578 -1.797 1 97.94 38 LYS B CA 1
ATOM 1691 C C . LYS B 1 38 ? -4.848 -7.855 -0.483 1 97.94 38 LYS B C 1
ATOM 1693 O O . LYS B 1 38 ? -5.816 -7.168 -0.146 1 97.94 38 LYS B O 1
ATOM 1698 N N . ASP B 1 39 ? -4.371 -8.789 0.291 1 96.25 39 ASP B N 1
ATOM 1699 C CA . ASP B 1 39 ? -5.051 -9.203 1.516 1 96.25 39 ASP B CA 1
ATOM 1700 C C . ASP B 1 39 ? -4.875 -8.156 2.615 1 96.25 39 ASP B C 1
ATOM 1702 O O . ASP B 1 39 ? -5.621 -8.148 3.598 1 96.25 39 ASP B O 1
ATOM 1706 N N . ASP B 1 40 ? -3.891 -7.266 2.529 1 97.75 40 ASP B N 1
ATOM 1707 C CA . ASP B 1 40 ? -3.781 -6.152 3.465 1 97.75 40 ASP B CA 1
ATOM 1708 C C . ASP B 1 40 ? -5.035 -5.281 3.434 1 97.75 40 ASP B C 1
ATOM 1710 O O . ASP B 1 40 ? -5.41 -4.688 4.445 1 97.75 40 ASP B O 1
ATOM 1714 N N . ILE B 1 41 ? -5.668 -5.207 2.203 1 97.94 41 ILE B N 1
ATOM 1715 C CA . ILE B 1 41 ? -6.875 -4.406 2.029 1 97.94 41 ILE B CA 1
ATOM 1716 C C . ILE B 1 41 ? -8.109 -5.281 2.262 1 97.94 41 ILE B C 1
ATOM 1718 O O . ILE B 1 41 ? -8.992 -4.918 3.039 1 97.94 41 ILE B O 1
ATOM 1722 N N . LYS B 1 42 ? -8.109 -6.453 1.645 1 96.94 42 LYS B N 1
ATOM 1723 C CA . LYS B 1 42 ? -9.273 -7.328 1.685 1 96.94 42 LYS B CA 1
ATOM 1724 C C . LYS B 1 42 ? -9.648 -7.684 3.121 1 96.94 42 LYS B C 1
ATOM 1726 O O . LYS B 1 42 ? -10.828 -7.672 3.484 1 96.94 42 LYS B O 1
ATOM 1731 N N . ASP B 1 43 ? -8.672 -7.934 3.961 1 95.62 43 ASP B N 1
ATOM 1732 C CA . ASP B 1 43 ? -8.914 -8.297 5.355 1 95.62 43 ASP B CA 1
ATOM 1733 C C . ASP B 1 43 ? -9.594 -7.152 6.105 1 95.62 43 ASP B C 1
ATOM 1735 O O . ASP B 1 43 ? -10.375 -7.387 7.035 1 95.62 43 ASP B O 1
ATOM 1739 N N . CYS B 1 44 ? -9.375 -5.926 5.68 1 96.38 44 CYS B N 1
ATOM 1740 C CA . CYS B 1 44 ? -9.93 -4.758 6.355 1 96.38 44 CYS B CA 1
ATOM 1741 C C . CYS B 1 44 ? -11.375 -4.527 5.934 1 96.38 44 CYS B C 1
ATOM 1743 O O . CYS B 1 44 ? -12.07 -3.684 6.508 1 96.38 44 CYS B O 1
ATOM 1745 N N . THR B 1 45 ? -11.852 -5.273 4.973 1 96 45 THR B N 1
ATOM 1746 C CA . THR B 1 45 ? -13.227 -5.109 4.508 1 96 45 THR B CA 1
ATOM 1747 C C . THR B 1 45 ? -14.18 -5.988 5.316 1 96 45 THR B C 1
ATOM 1749 O O . THR B 1 45 ? -15.391 -5.938 5.125 1 96 45 THR B O 1
ATOM 1752 N N . LEU B 1 46 ? -13.688 -6.762 6.254 1 93.31 46 LEU B N 1
ATOM 1753 C CA . LEU B 1 46 ? -14.453 -7.742 7.008 1 93.31 46 LEU B CA 1
ATOM 1754 C C . LEU B 1 46 ? -15.68 -7.098 7.656 1 93.31 46 LEU B C 1
ATOM 1756 O O . LEU B 1 46 ? -16.781 -7.641 7.586 1 93.31 46 LEU B O 1
ATOM 1760 N N . PRO B 1 47 ? -15.531 -5.898 8.258 1 93 47 PRO B N 1
ATOM 1761 C CA . PRO B 1 47 ? -16.688 -5.277 8.891 1 93 47 PRO B CA 1
ATOM 1762 C C . PRO B 1 47 ? -17.797 -4.945 7.898 1 93 47 PRO B C 1
ATOM 1764 O O . PRO B 1 47 ? -18.953 -4.719 8.297 1 93 47 PRO B O 1
ATOM 1767 N N . LEU B 1 48 ? -17.5 -4.961 6.613 1 93.81 48 LEU B N 1
ATOM 1768 C CA . LEU B 1 48 ? -18.484 -4.582 5.594 1 93.81 48 LEU B CA 1
ATOM 1769 C C . LEU B 1 48 ? -19.062 -5.812 4.918 1 93.81 48 LEU B C 1
ATOM 1771 O O . LEU B 1 48 ? -19.953 -5.695 4.066 1 93.81 48 LEU B O 1
ATOM 1775 N N . ARG B 1 49 ? -18.656 -6.984 5.285 1 90.56 49 ARG B N 1
ATOM 1776 C CA . ARG B 1 49 ? -18.969 -8.219 4.582 1 90.56 49 ARG B CA 1
ATOM 1777 C C . ARG B 1 49 ? -20.469 -8.508 4.625 1 90.56 49 ARG B C 1
ATOM 1779 O O . ARG B 1 49 ? -21.031 -9.078 3.68 1 90.56 49 ARG B O 1
ATOM 1786 N N . LEU B 1 50 ? -21.109 -8.086 5.695 1 89.06 50 LEU B N 1
ATOM 1787 C CA . LEU B 1 50 ? -22.531 -8.398 5.867 1 89.06 50 LEU B CA 1
ATOM 1788 C C . LEU B 1 50 ? -23.406 -7.375 5.152 1 89.06 50 LEU B C 1
ATOM 1790 O O . LEU B 1 50 ? -24.578 -7.637 4.875 1 89.06 50 LEU B O 1
ATOM 1794 N N . THR B 1 51 ? -22.859 -6.27 4.82 1 89.81 51 THR B N 1
ATOM 1795 C CA . THR B 1 51 ? -23.688 -5.191 4.305 1 89.81 51 THR B CA 1
ATOM 1796 C C . THR B 1 51 ? -23.328 -4.871 2.859 1 89.81 51 THR B C 1
ATOM 1798 O O . THR B 1 51 ? -24.016 -4.082 2.203 1 89.81 51 THR B O 1
ATOM 1801 N N . SER B 1 52 ? -22.234 -5.445 2.357 1 92.94 52 SER B N 1
ATOM 1802 C CA . SER B 1 52 ? -21.797 -5.172 0.995 1 92.94 52 SER B CA 1
ATOM 1803 C C . SER B 1 52 ? -21.516 -6.465 0.234 1 92.94 52 SER B C 1
ATOM 1805 O O . SER B 1 52 ? -21.031 -7.438 0.808 1 92.94 52 SER B O 1
ATOM 1807 N N . PRO B 1 53 ? -21.859 -6.441 -1.091 1 93.12 53 PRO B N 1
ATOM 1808 C CA . PRO B 1 53 ? -21.547 -7.625 -1.896 1 93.12 53 PRO B CA 1
ATOM 1809 C C . PRO B 1 53 ? -20.062 -7.973 -1.898 1 93.12 53 PRO B C 1
ATOM 1811 O O . PRO B 1 53 ? -19.219 -7.078 -1.98 1 93.12 53 PRO B O 1
ATOM 1814 N N . ALA B 1 54 ? -19.797 -9.281 -1.888 1 91.69 54 ALA B N 1
ATOM 1815 C CA . ALA B 1 54 ? -18.422 -9.773 -1.886 1 91.69 54 ALA B CA 1
ATOM 1816 C C . ALA B 1 54 ? -17.672 -9.297 -3.127 1 91.69 54 ALA B C 1
ATOM 1818 O O . ALA B 1 54 ? -16.484 -8.984 -3.059 1 91.69 54 ALA B O 1
ATOM 1819 N N . SER B 1 55 ? -18.359 -9.227 -4.219 1 93.06 55 SER B N 1
ATOM 1820 C CA . SER B 1 55 ? -17.734 -8.805 -5.473 1 93.06 55 SER B CA 1
ATOM 1821 C C . SER B 1 55 ? -17.281 -7.352 -5.402 1 93.06 55 SER B C 1
ATOM 1823 O O . SER B 1 55 ? -16.203 -7.012 -5.902 1 93.06 55 SER B O 1
ATOM 1825 N N . LEU B 1 56 ? -18.062 -6.523 -4.746 1 94.94 56 LEU B N 1
ATOM 1826 C CA . LEU B 1 56 ? -17.719 -5.109 -4.613 1 94.94 56 LEU B CA 1
ATOM 1827 C C . LEU B 1 56 ? -16.516 -4.926 -3.705 1 94.94 56 LEU B C 1
ATOM 1829 O O . LEU B 1 56 ? -15.641 -4.098 -3.98 1 94.94 56 LEU B O 1
ATOM 1833 N N . LEU B 1 57 ? -16.484 -5.715 -2.684 1 95.88 57 LEU B N 1
ATOM 1834 C CA . LEU B 1 57 ? -15.367 -5.641 -1.751 1 95.88 57 LEU B CA 1
ATOM 1835 C C . LEU B 1 57 ? -14.086 -6.168 -2.396 1 95.88 57 LEU B C 1
ATOM 1837 O O . LEU B 1 57 ? -13 -5.641 -2.148 1 95.88 57 LEU B O 1
ATOM 1841 N N . ASN B 1 58 ? -14.25 -7.184 -3.227 1 95.31 58 ASN B N 1
ATOM 1842 C CA . ASN B 1 58 ? -13.117 -7.68 -4 1 95.31 58 ASN B CA 1
ATOM 1843 C C . ASN B 1 58 ? -12.617 -6.637 -4.996 1 95.31 58 ASN B C 1
ATOM 1845 O O . ASN B 1 58 ? -11.406 -6.41 -5.113 1 95.31 58 ASN B O 1
ATOM 1849 N N . ASP B 1 59 ? -13.531 -5.992 -5.672 1 96.75 59 ASP B N 1
ATOM 1850 C CA . ASP B 1 59 ? -13.172 -4.945 -6.625 1 96.75 59 ASP B CA 1
ATOM 1851 C C . ASP B 1 59 ? -12.445 -3.795 -5.93 1 96.75 59 ASP B C 1
ATOM 1853 O O . ASP B 1 59 ? -11.438 -3.289 -6.441 1 96.75 59 ASP B O 1
ATOM 1857 N N . LEU B 1 60 ? -12.922 -3.428 -4.766 1 97.44 60 LEU B N 1
ATOM 1858 C CA . LEU B 1 60 ? -12.273 -2.389 -3.975 1 97.44 60 LEU B CA 1
ATOM 1859 C C . LEU B 1 60 ? -10.828 -2.764 -3.664 1 97.44 60 LEU B C 1
ATOM 1861 O O . LEU B 1 60 ? -9.93 -1.938 -3.807 1 97.44 60 LEU B O 1
ATOM 1865 N N . SER B 1 61 ? -10.625 -3.965 -3.264 1 98.12 61 SER B N 1
ATOM 1866 C CA . SER B 1 61 ? -9.297 -4.43 -2.895 1 98.12 61 SER B CA 1
ATOM 1867 C C . SER B 1 61 ? -8.344 -4.379 -4.086 1 98.12 61 SER B C 1
ATOM 1869 O O . SER B 1 61 ? -7.203 -3.93 -3.953 1 98.12 61 SER B O 1
ATOM 1871 N N . TYR B 1 62 ? -8.82 -4.734 -5.273 1 98.19 62 TYR B N 1
ATOM 1872 C CA . TYR B 1 62 ? -7.984 -4.688 -6.469 1 98.19 62 TYR B CA 1
ATOM 1873 C C . TYR B 1 62 ? -7.719 -3.25 -6.895 1 98.19 62 TYR B C 1
ATOM 1875 O O . TYR B 1 62 ? -6.578 -2.887 -7.195 1 98.19 62 TYR B O 1
ATOM 1883 N N . ASP B 1 63 ? -8.75 -2.471 -6.91 1 98.12 63 ASP B N 1
ATOM 1884 C CA . ASP B 1 63 ? -8.57 -1.069 -7.281 1 98.12 63 ASP B CA 1
ATOM 1885 C C . ASP B 1 63 ? -7.543 -0.388 -6.383 1 98.12 63 ASP B C 1
ATOM 1887 O O . ASP B 1 63 ? -6.703 0.378 -6.859 1 98.12 63 ASP B O 1
ATOM 1891 N N . ALA B 1 64 ? -7.648 -0.737 -5.148 1 98.5 64 ALA B N 1
ATOM 1892 C CA . ALA B 1 64 ? -6.734 -0.141 -4.18 1 98.5 64 ALA B CA 1
ATOM 1893 C C . ALA B 1 64 ? -5.293 -0.559 -4.453 1 98.5 64 ALA B C 1
ATOM 1895 O O . ALA B 1 64 ? -4.387 0.278 -4.457 1 98.5 64 ALA B O 1
ATOM 1896 N N . ILE B 1 65 ? -5.012 -1.845 -4.691 1 98.62 65 ILE B N 1
ATOM 1897 C CA . ILE B 1 65 ? -3.625 -2.254 -4.871 1 98.62 65 ILE B CA 1
ATOM 1898 C C . ILE B 1 65 ? -3.09 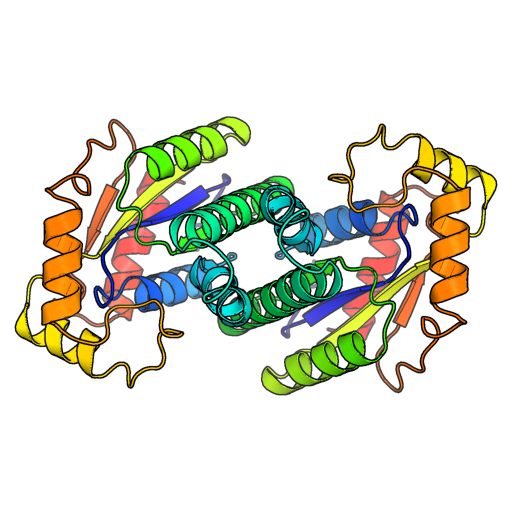-1.701 -6.191 1 98.62 65 ILE B C 1
ATOM 1900 O O . ILE B 1 65 ? -1.898 -1.408 -6.309 1 98.62 65 ILE B O 1
ATOM 1904 N N . TRP B 1 66 ? -3.959 -1.427 -7.219 1 98.5 66 TRP B N 1
ATOM 1905 C CA . TRP B 1 66 ? -3.518 -0.76 -8.438 1 98.5 66 TRP B CA 1
ATOM 1906 C C . TRP B 1 66 ? -3.094 0.676 -8.156 1 98.5 66 TRP B C 1
ATOM 1908 O O . TRP B 1 66 ? -2.061 1.136 -8.648 1 98.5 66 TRP B O 1
ATOM 1918 N N . GLN B 1 67 ? -3.873 1.327 -7.348 1 98.31 67 GLN B N 1
ATOM 1919 C CA . GLN B 1 67 ? -3.545 2.701 -6.984 1 98.31 67 GLN B CA 1
ATOM 1920 C C . GLN B 1 67 ? -2.244 2.762 -6.188 1 98.31 67 GLN B C 1
ATOM 1922 O O . GLN B 1 67 ? -1.391 3.613 -6.445 1 98.31 67 GLN B O 1
ATOM 1927 N N . ILE B 1 68 ? -2.133 1.854 -5.27 1 98.81 68 ILE B N 1
ATOM 1928 C CA . ILE B 1 68 ? -0.928 1.796 -4.449 1 98.81 68 ILE B CA 1
ATOM 1929 C C . ILE B 1 68 ? 0.285 1.518 -5.332 1 98.81 68 ILE B C 1
ATOM 1931 O O . ILE B 1 68 ? 1.328 2.158 -5.188 1 98.81 68 ILE B O 1
ATOM 1935 N N . ALA B 1 69 ? 0.151 0.582 -6.242 1 98.81 69 ALA B N 1
ATOM 1936 C CA . ALA B 1 69 ? 1.235 0.289 -7.176 1 98.81 69 ALA B CA 1
ATOM 1937 C C . ALA B 1 69 ? 1.594 1.52 -8 1 98.81 69 ALA B C 1
ATOM 1939 O O . ALA B 1 69 ? 2.773 1.83 -8.188 1 98.81 69 ALA B O 1
ATOM 1940 N N . SER B 1 70 ? 0.572 2.201 -8.516 1 98.69 70 SER B N 1
ATOM 1941 C CA . SER B 1 70 ? 0.779 3.43 -9.273 1 98.69 70 SER B CA 1
ATOM 1942 C C . SER B 1 70 ? 1.57 4.453 -8.469 1 98.69 70 SER B C 1
ATOM 1944 O O . SER B 1 70 ? 2.506 5.07 -8.984 1 98.69 70 SER B O 1
ATOM 1946 N N . THR B 1 71 ? 1.215 4.594 -7.246 1 98.69 71 THR B N 1
ATOM 1947 C CA . THR B 1 71 ? 1.889 5.531 -6.352 1 98.69 71 THR B CA 1
ATOM 1948 C C . THR B 1 71 ? 3.359 5.156 -6.188 1 98.69 71 THR B C 1
ATOM 1950 O O . THR B 1 71 ? 4.238 6.016 -6.285 1 98.69 71 THR B O 1
ATOM 1953 N N . GLN B 1 72 ? 3.648 3.848 -5.953 1 98.81 72 GLN B N 1
ATOM 1954 C CA . GLN B 1 72 ? 5.035 3.424 -5.801 1 98.81 72 GLN B CA 1
ATOM 1955 C C . GLN B 1 72 ? 5.832 3.68 -7.078 1 98.81 72 GLN B C 1
ATOM 1957 O O . GLN B 1 72 ? 6.949 4.199 -7.023 1 98.81 72 GLN B O 1
ATOM 1962 N N . LEU B 1 73 ? 5.25 3.355 -8.195 1 98.5 73 LEU B N 1
ATOM 1963 C CA . LEU B 1 73 ? 5.93 3.559 -9.469 1 98.5 73 LEU B CA 1
ATOM 1964 C C . LEU B 1 73 ? 6.188 5.043 -9.719 1 98.5 73 LEU B C 1
ATOM 1966 O O . LEU B 1 73 ? 7.234 5.41 -10.258 1 98.5 73 LEU B O 1
ATOM 1970 N N . SER B 1 74 ? 5.273 5.875 -9.297 1 98.06 74 SER B N 1
ATOM 1971 C CA . SER B 1 74 ? 5.379 7.312 -9.523 1 98.06 74 SER B CA 1
ATOM 1972 C C . SER B 1 74 ? 6.547 7.91 -8.75 1 98.06 74 SER B C 1
ATOM 1974 O O . SER B 1 74 ? 7.059 8.977 -9.102 1 98.06 74 SER B O 1
ATOM 1976 N N . VAL B 1 75 ? 6.922 7.215 -7.688 1 97.81 75 VAL B N 1
ATOM 1977 C CA . VAL B 1 75 ? 8.055 7.734 -6.922 1 97.81 75 VAL B CA 1
ATOM 1978 C C . VAL B 1 75 ? 9.312 6.938 -7.258 1 97.81 75 VAL B C 1
ATOM 1980 O O . VAL B 1 75 ? 10.297 6.992 -6.52 1 97.81 75 VAL B O 1
ATOM 1983 N N . GLY B 1 76 ? 9.273 6.094 -8.266 1 97.12 76 GLY B N 1
ATOM 1984 C CA . GLY B 1 76 ? 10.461 5.492 -8.852 1 97.12 76 GLY B CA 1
ATOM 1985 C C . GLY B 1 76 ? 10.773 4.121 -8.281 1 97.12 76 GLY B C 1
ATOM 1986 O O . GLY B 1 76 ? 11.914 3.65 -8.391 1 97.12 76 GLY B O 1
ATOM 1987 N N . LEU B 1 77 ? 9.797 3.488 -7.715 1 98.12 77 LEU B N 1
ATOM 1988 C CA . LEU B 1 77 ? 10.07 2.207 -7.07 1 98.12 77 LEU B CA 1
ATOM 1989 C C . LEU B 1 77 ? 9.5 1.056 -7.895 1 98.12 77 LEU B C 1
ATOM 1991 O O . LEU B 1 77 ? 8.445 1.192 -8.516 1 98.12 77 LEU B O 1
ATOM 1995 N N . SER B 1 78 ? 10.227 -0.077 -7.91 1 98.5 78 SER B N 1
ATOM 1996 C CA . SER B 1 78 ? 9.656 -1.352 -8.336 1 98.5 78 SER B CA 1
ATOM 1997 C C . SER B 1 78 ? 8.773 -1.952 -7.25 1 98.5 78 SER B C 1
ATOM 1999 O O . SER B 1 78 ? 8.852 -1.55 -6.086 1 98.5 78 SER B O 1
ATOM 2001 N N . VAL B 1 79 ? 7.922 -2.883 -7.656 1 98.69 79 VAL B N 1
ATOM 2002 C CA . VAL B 1 79 ? 7.004 -3.424 -6.66 1 98.69 79 VAL B CA 1
ATOM 2003 C C . VAL B 1 79 ? 6.82 -4.922 -6.887 1 98.69 79 VAL B C 1
ATOM 2005 O O . VAL B 1 79 ? 6.918 -5.402 -8.016 1 98.69 79 VAL B O 1
ATOM 2008 N N . VAL B 1 80 ? 6.66 -5.668 -5.785 1 98.88 80 VAL B N 1
ATOM 2009 C CA . VAL B 1 80 ? 6.086 -7.008 -5.809 1 98.88 80 VAL B CA 1
ATOM 2010 C C . VAL B 1 80 ? 4.594 -6.938 -5.496 1 98.88 80 VAL B C 1
ATOM 2012 O O . VAL B 1 80 ? 4.191 -6.332 -4.5 1 98.88 80 VAL B O 1
ATOM 2015 N N . LEU B 1 81 ? 3.777 -7.438 -6.332 1 98.81 81 LEU B N 1
ATOM 2016 C CA . LEU B 1 81 ? 2.334 -7.445 -6.125 1 98.81 81 LEU B CA 1
ATOM 2017 C C . LEU B 1 81 ? 1.829 -8.859 -5.875 1 98.81 81 LEU B C 1
ATOM 2019 O O . LEU B 1 81 ? 1.903 -9.719 -6.762 1 98.81 81 LEU B O 1
ATOM 2023 N N . ASP B 1 82 ? 1.301 -9.07 -4.668 1 98.62 82 ASP B N 1
ATOM 2024 C CA . ASP B 1 82 ? 0.817 -10.391 -4.27 1 98.62 82 ASP B CA 1
ATOM 2025 C C . ASP B 1 82 ? -0.707 -10.461 -4.34 1 98.62 82 ASP B C 1
ATOM 2027 O O . ASP B 1 82 ? -1.396 -9.953 -3.453 1 98.62 82 ASP B O 1
ATOM 2031 N N . SER B 1 83 ? -1.211 -10.992 -5.289 1 97.88 83 SER B N 1
ATOM 2032 C CA . SER B 1 83 ? -2.605 -11.359 -5.512 1 97.88 83 SER B CA 1
ATOM 2033 C C . SER B 1 83 ? -2.715 -12.664 -6.297 1 97.88 83 SER B C 1
ATOM 2035 O O . SER B 1 83 ? -1.771 -13.062 -6.98 1 97.88 83 SER B O 1
ATOM 2037 N N . PRO B 1 84 ? -3.871 -13.359 -6.27 1 96.56 84 PRO B N 1
ATOM 2038 C CA . PRO B 1 84 ? -3.984 -14.625 -7.004 1 96.56 84 PRO B CA 1
ATOM 2039 C C . PRO B 1 84 ? -3.783 -14.453 -8.508 1 96.56 84 PRO B C 1
ATOM 2041 O O . PRO B 1 84 ? -3.256 -15.344 -9.172 1 96.56 84 PRO B O 1
ATOM 2044 N N . LEU B 1 85 ? -4.168 -13.328 -9.086 1 97.44 85 LEU B N 1
ATOM 2045 C CA . LEU B 1 85 ? -4.098 -13.031 -10.508 1 97.44 85 LEU B CA 1
ATOM 2046 C C . LEU B 1 85 ? -4.77 -14.133 -11.328 1 97.44 85 LEU B C 1
ATOM 2048 O O . LEU B 1 85 ? -4.199 -14.617 -12.305 1 97.44 85 LEU B O 1
ATOM 2052 N N . SER B 1 86 ? -5.961 -14.477 -10.906 1 95.25 86 SER B N 1
ATOM 2053 C CA . SER B 1 86 ? -6.672 -15.617 -11.477 1 95.25 86 SER B CA 1
ATOM 2054 C C . SER B 1 86 ? -7.535 -15.188 -12.664 1 95.25 86 SER B C 1
ATOM 2056 O O . SER B 1 86 ? -8.094 -16.031 -13.359 1 95.25 86 SER B O 1
ATOM 2058 N N . ARG B 1 87 ? -7.66 -13.875 -12.875 1 95.38 87 ARG B N 1
ATOM 2059 C CA . ARG B 1 87 ? -8.516 -13.375 -13.945 1 95.38 87 ARG B CA 1
ATOM 2060 C C . ARG B 1 87 ? -7.719 -12.523 -14.93 1 95.38 87 ARG B C 1
ATOM 2062 O O . ARG B 1 87 ? -6.914 -11.688 -14.523 1 95.38 87 ARG B O 1
ATOM 2069 N N . ARG B 1 88 ? -8.023 -12.664 -16.156 1 96.75 88 ARG B N 1
ATOM 2070 C CA . ARG B 1 88 ? -7.328 -11.945 -17.219 1 96.75 88 ARG B CA 1
ATOM 2071 C C . ARG B 1 88 ? -7.465 -10.438 -17.047 1 96.75 88 ARG B C 1
ATOM 2073 O O . ARG B 1 88 ? -6.535 -9.688 -17.328 1 96.75 88 ARG B O 1
ATOM 2080 N N . VAL B 1 89 ? -8.555 -10.031 -16.594 1 97 89 VAL B N 1
ATOM 2081 C CA . VAL B 1 89 ? -8.828 -8.602 -16.453 1 97 89 VAL B CA 1
ATOM 2082 C C . VAL B 1 89 ? -7.805 -7.961 -15.523 1 97 89 VAL B C 1
ATOM 2084 O O . VAL B 1 89 ? -7.395 -6.82 -15.734 1 97 89 VAL B O 1
ATOM 2087 N N . HIS B 1 90 ? -7.449 -8.648 -14.492 1 97.94 90 HIS B N 1
ATOM 2088 C CA . HIS B 1 90 ? -6.461 -8.125 -13.555 1 97.94 90 HIS B CA 1
ATOM 2089 C C . HIS B 1 90 ? -5.07 -8.102 -14.18 1 97.94 90 HIS B C 1
ATOM 2091 O O . HIS B 1 90 ? -4.305 -7.156 -13.969 1 97.94 90 HIS B O 1
ATOM 2097 N N . PHE B 1 91 ? -4.742 -9.109 -15 1 98.31 91 PHE B N 1
ATOM 2098 C CA . PHE B 1 91 ? -3.504 -9.125 -15.773 1 98.31 91 PHE B CA 1
ATOM 2099 C C . PHE B 1 91 ? -3.453 -7.953 -16.734 1 98.31 91 PHE B C 1
ATOM 2101 O O . PHE B 1 91 ? -2.443 -7.25 -16.828 1 98.31 91 PHE B O 1
ATOM 2108 N N . ASP B 1 92 ? -4.527 -7.742 -17.422 1 98.38 92 ASP B N 1
ATOM 2109 C CA . ASP B 1 92 ? -4.602 -6.645 -18.375 1 98.38 92 ASP B CA 1
ATOM 2110 C C . ASP B 1 92 ? -4.398 -5.301 -17.688 1 98.38 92 ASP B C 1
ATOM 2112 O O . ASP B 1 92 ? -3.744 -4.41 -18.234 1 98.38 92 ASP B O 1
ATOM 2116 N N . ARG B 1 93 ? -4.914 -5.148 -16.516 1 98.31 93 ARG B N 1
ATOM 2117 C CA . ARG B 1 93 ? -4.734 -3.912 -15.773 1 98.31 93 ARG B CA 1
ATOM 2118 C C . ARG B 1 93 ? -3.27 -3.711 -15.391 1 98.31 93 ARG B C 1
ATOM 2120 O O . ARG B 1 93 ? -2.764 -2.588 -15.422 1 98.31 93 ARG B O 1
ATOM 2127 N N . LEU B 1 94 ? -2.604 -4.773 -15.023 1 98.25 94 LEU B N 1
ATOM 2128 C CA . LEU B 1 94 ? -1.186 -4.691 -14.688 1 98.25 94 LEU B CA 1
ATOM 2129 C C . LEU B 1 94 ? -0.362 -4.305 -15.914 1 98.25 94 LEU B C 1
ATOM 2131 O O . LEU B 1 94 ? 0.587 -3.525 -15.812 1 98.25 94 LEU B O 1
ATOM 2135 N N . ARG B 1 95 ? -0.732 -4.828 -17.031 1 98.25 95 ARG B N 1
ATOM 2136 C CA . ARG B 1 95 ? -0.061 -4.465 -18.281 1 98.25 95 ARG B CA 1
ATOM 2137 C C . ARG B 1 95 ? -0.215 -2.977 -18.562 1 98.25 95 ARG B C 1
ATOM 2139 O O . ARG B 1 95 ? 0.747 -2.312 -18.969 1 98.25 95 ARG B O 1
ATOM 2146 N N . GLN B 1 96 ? -1.422 -2.535 -18.406 1 98.38 96 GLN B N 1
ATOM 2147 C CA . GLN B 1 96 ? -1.693 -1.118 -18.625 1 98.38 96 GLN B CA 1
ATOM 2148 C C . GLN B 1 96 ? -0.872 -0.25 -17.672 1 98.38 96 GLN B C 1
ATOM 2150 O O . GLN B 1 96 ? -0.301 0.762 -18.094 1 98.38 96 GLN B O 1
ATOM 2155 N N . LEU B 1 97 ? -0.855 -0.647 -16.453 1 98.19 97 LEU B N 1
ATOM 2156 C CA . LEU B 1 97 ? -0.094 0.082 -15.445 1 98.19 97 LEU B CA 1
ATOM 2157 C C . LEU B 1 97 ? 1.39 0.105 -15.789 1 98.19 97 LEU B C 1
ATOM 2159 O O . LEU B 1 97 ? 2.037 1.15 -15.703 1 98.19 97 LEU B O 1
ATOM 2163 N N . ALA B 1 98 ? 1.931 -1.005 -16.172 1 98 98 ALA B N 1
ATOM 2164 C CA . ALA B 1 98 ? 3.33 -1.092 -16.578 1 98 98 ALA B CA 1
ATOM 2165 C C . ALA B 1 98 ? 3.619 -0.156 -17.75 1 98 98 ALA B C 1
ATOM 2167 O O . ALA B 1 98 ? 4.621 0.562 -17.75 1 98 98 ALA B O 1
ATOM 2168 N N . ALA B 1 99 ? 2.725 -0.167 -18.703 1 97.88 99 ALA B N 1
ATOM 2169 C CA . ALA B 1 99 ? 2.885 0.682 -19.891 1 97.88 99 ALA B CA 1
ATOM 2170 C C . ALA B 1 99 ? 2.857 2.16 -19.5 1 97.88 99 ALA B C 1
ATOM 2172 O O . ALA B 1 99 ? 3.66 2.951 -20 1 97.88 99 ALA B O 1
ATOM 2173 N N . GLU B 1 100 ? 1.955 2.492 -18.641 1 97.75 100 GLU B N 1
ATOM 2174 C CA . GLU B 1 100 ? 1.791 3.873 -18.203 1 97.75 100 GLU B CA 1
ATOM 2175 C C . GLU B 1 100 ? 3.092 4.426 -17.625 1 97.75 100 GLU B C 1
ATOM 2177 O O . GLU B 1 100 ? 3.408 5.602 -17.812 1 97.75 100 GLU B O 1
ATOM 2182 N N . PHE B 1 101 ? 3.889 3.586 -16.969 1 97.62 101 PHE B N 1
ATOM 2183 C CA . PHE B 1 101 ? 5.062 4.074 -16.266 1 97.62 101 PHE B CA 1
ATOM 2184 C C . PHE B 1 101 ? 6.344 3.629 -16.953 1 97.62 101 PHE B C 1
ATOM 2186 O O . PHE B 1 101 ? 7.445 3.883 -16.469 1 97.62 101 PHE B O 1
ATOM 2193 N N . GLY B 1 102 ? 6.195 2.91 -18.047 1 96.94 102 GLY B N 1
ATOM 2194 C CA . GLY B 1 102 ? 7.367 2.357 -18.719 1 96.94 102 GLY B CA 1
ATOM 2195 C C . GLY B 1 102 ? 8.078 1.304 -17.891 1 96.94 102 GLY B C 1
ATOM 2196 O O . GLY B 1 102 ? 9.305 1.206 -17.906 1 96.94 102 GLY B O 1
ATOM 2197 N N . ALA B 1 103 ? 7.344 0.606 -17.062 1 97.56 103 ALA B N 1
ATOM 2198 C CA . ALA B 1 103 ? 7.895 -0.435 -16.203 1 97.56 103 ALA B CA 1
ATOM 2199 C C . ALA B 1 103 ? 7.875 -1.792 -16.891 1 97.56 103 ALA B C 1
ATOM 2201 O O . ALA B 1 103 ? 7.062 -2.027 -17.797 1 97.56 103 ALA B O 1
ATOM 2202 N N . CYS B 1 104 ? 8.766 -2.625 -16.516 1 97.69 104 CYS B N 1
ATOM 2203 C CA . CYS B 1 104 ? 8.758 -4.02 -16.953 1 97.69 104 CYS B CA 1
ATOM 2204 C C . CYS B 1 104 ? 7.812 -4.852 -16.094 1 97.69 104 CYS B C 1
ATOM 2206 O O . CYS B 1 104 ? 7.789 -4.703 -14.867 1 97.69 104 CYS B O 1
ATOM 2208 N N . LEU B 1 105 ? 7.012 -5.652 -16.75 1 98.38 105 LEU B N 1
ATOM 2209 C CA . LEU B 1 105 ? 6.133 -6.578 -16.047 1 98.38 105 LEU B CA 1
ATOM 2210 C C . LEU B 1 105 ? 6.645 -8.016 -16.156 1 98.38 105 LEU B C 1
ATOM 2212 O O . LEU B 1 105 ? 6.918 -8.484 -17.266 1 98.38 105 LEU B O 1
ATOM 2216 N N . VAL B 1 106 ? 6.855 -8.688 -15.031 1 98.5 106 VAL B N 1
ATOM 2217 C CA . VAL B 1 106 ? 7.176 -10.109 -15.023 1 98.5 106 VAL B CA 1
ATOM 2218 C C . VAL B 1 106 ? 6.199 -10.852 -14.109 1 98.5 106 VAL B C 1
ATOM 2220 O O . VAL B 1 106 ? 5.676 -10.273 -13.148 1 98.5 106 VAL B O 1
ATOM 2223 N N . ILE B 1 107 ? 5.957 -12.102 -14.43 1 98.75 107 ILE B N 1
ATOM 2224 C CA . ILE B 1 107 ? 5.027 -12.922 -13.664 1 98.75 107 ILE B CA 1
ATOM 2225 C C . ILE B 1 107 ? 5.785 -14.062 -12.992 1 98.75 107 ILE B C 1
ATOM 2227 O O . ILE B 1 107 ? 6.582 -14.75 -13.633 1 98.75 107 ILE B O 1
ATOM 2231 N N . VAL B 1 108 ? 5.617 -14.211 -11.742 1 98.81 108 VAL B N 1
ATOM 2232 C CA . VAL B 1 108 ? 6.07 -15.375 -10.984 1 98.81 108 VAL B CA 1
ATOM 2233 C C . VAL B 1 108 ? 4.867 -16.188 -10.523 1 98.81 108 VAL B C 1
ATOM 2235 O O . VAL B 1 108 ? 4.16 -15.797 -9.594 1 98.81 108 VAL B O 1
ATOM 2238 N N . GLU B 1 109 ? 4.645 -17.297 -11.125 1 98.69 109 GLU B N 1
ATOM 2239 C CA . GLU B 1 109 ? 3.475 -18.125 -10.852 1 98.69 109 GLU B CA 1
ATOM 2240 C C . GLU B 1 109 ? 3.832 -19.312 -9.961 1 98.69 109 GLU B C 1
ATOM 2242 O O . GLU B 1 109 ? 4.664 -20.141 -10.328 1 98.69 109 GLU B O 1
ATOM 2247 N N . CYS B 1 110 ? 3.207 -19.375 -8.797 1 98.19 110 CYS B N 1
ATOM 2248 C CA . CYS B 1 110 ? 3.379 -20.484 -7.867 1 98.19 110 CYS B CA 1
ATOM 2249 C C . CYS B 1 110 ? 2.371 -21.594 -8.148 1 98.19 110 CYS B C 1
ATOM 2251 O O . CYS B 1 110 ? 1.165 -21.391 -7.988 1 98.19 110 CYS B O 1
ATOM 2253 N N . ARG B 1 111 ? 2.855 -22.703 -8.531 1 96.12 111 ARG B N 1
ATOM 2254 C CA . ARG B 1 111 ? 2.035 -23.875 -8.852 1 96.12 111 ARG B CA 1
ATOM 2255 C C . ARG B 1 111 ? 2.506 -25.094 -8.07 1 96.12 111 ARG B C 1
ATOM 2257 O O . ARG B 1 111 ? 3.369 -25.844 -8.539 1 96.12 111 ARG B O 1
ATOM 2264 N N . PRO B 1 112 ? 1.856 -25.312 -6.949 1 95.81 112 PRO B N 1
ATOM 2265 C CA . PRO B 1 112 ? 2.244 -26.516 -6.203 1 95.81 112 PRO B CA 1
ATOM 2266 C C . PRO B 1 112 ? 1.92 -27.812 -6.949 1 95.81 112 PRO B C 1
ATOM 2268 O O . PRO B 1 112 ? 0.803 -27.969 -7.449 1 95.81 112 PRO B O 1
ATOM 2271 N N . ASN B 1 113 ? 2.85 -28.766 -6.98 1 96.25 113 ASN B N 1
ATOM 2272 C CA . ASN B 1 113 ? 2.639 -30.047 -7.641 1 96.25 113 ASN B CA 1
ATOM 2273 C C . ASN B 1 113 ? 2.25 -31.141 -6.648 1 96.25 113 ASN B C 1
ATOM 2275 O O . ASN B 1 113 ? 1.686 -32.156 -7.031 1 96.25 113 ASN B O 1
ATOM 2279 N N . ASP B 1 114 ? 2.609 -30.938 -5.422 1 96.38 114 ASP B N 1
ATOM 2280 C CA . ASP B 1 114 ? 2.24 -31.875 -4.363 1 96.38 114 ASP B CA 1
ATOM 2281 C C . ASP B 1 114 ? 0.905 -31.484 -3.729 1 96.38 114 ASP B C 1
ATOM 2283 O O . ASP B 1 114 ? 0.858 -30.641 -2.844 1 96.38 114 ASP B O 1
ATOM 2287 N N . ARG B 1 115 ? -0.086 -32.125 -4.066 1 94.25 115 ARG B N 1
ATOM 2288 C CA . ARG B 1 115 ? -1.441 -31.797 -3.635 1 94.25 115 ARG B CA 1
ATOM 2289 C C . ARG B 1 115 ? -1.599 -32 -2.131 1 94.25 115 ARG B C 1
ATOM 2291 O O . ARG B 1 115 ? -2.289 -31.219 -1.47 1 94.25 115 ARG B O 1
ATOM 2298 N N . GLU B 1 116 ? -0.985 -33 -1.653 1 95.25 116 GLU B N 1
ATOM 2299 C CA . GLU B 1 116 ? -1.102 -33.281 -0.225 1 95.25 116 GLU B CA 1
ATOM 2300 C C . GLU B 1 116 ? -0.455 -32.156 0.605 1 95.25 116 GLU B C 1
ATOM 2302 O O . GLU B 1 116 ? -1.023 -31.719 1.603 1 95.25 116 GLU B O 1
ATOM 2307 N N . LEU B 1 117 ? 0.694 -31.797 0.153 1 94.88 117 LEU B N 1
ATOM 2308 C CA . LEU B 1 117 ? 1.357 -30.703 0.849 1 94.88 117 LEU B CA 1
ATOM 2309 C C . LEU B 1 117 ? 0.55 -29.422 0.729 1 94.88 117 LEU B C 1
ATOM 2311 O O . LEU B 1 117 ? 0.411 -28.672 1.702 1 94.88 117 LEU B O 1
ATOM 2315 N N . TRP B 1 118 ? 0.063 -29.125 -0.444 1 94.88 118 TRP B N 1
ATOM 2316 C CA . TRP B 1 118 ? -0.784 -27.969 -0.668 1 94.88 118 TRP B CA 1
ATOM 2317 C C . TRP B 1 118 ? -1.983 -27.969 0.274 1 94.88 118 TRP B C 1
ATOM 2319 O O . TRP B 1 118 ? -2.271 -26.969 0.933 1 94.88 118 TRP B O 1
ATOM 2329 N N . ARG B 1 119 ? -2.604 -29.094 0.382 1 94 119 ARG B N 1
ATOM 2330 C CA . ARG B 1 119 ? -3.762 -29.266 1.253 1 94 119 ARG B CA 1
ATOM 2331 C C . ARG B 1 119 ? -3.395 -29 2.709 1 94 119 ARG B C 1
ATOM 2333 O O . ARG B 1 119 ? -4.098 -28.266 3.408 1 94 119 ARG B O 1
ATOM 2340 N N . ARG B 1 120 ? -2.311 -29.5 3.143 1 93.44 120 ARG B N 1
ATOM 2341 C CA . ARG B 1 120 ? -1.864 -29.312 4.52 1 93.44 120 ARG B CA 1
ATOM 2342 C C . ARG B 1 120 ? -1.611 -27.844 4.816 1 93.44 120 ARG B C 1
ATOM 2344 O O . ARG B 1 120 ? -1.969 -27.359 5.891 1 93.44 120 ARG B O 1
ATOM 2351 N N . ARG B 1 121 ? -1.014 -27.188 3.877 1 91.25 121 ARG B N 1
ATOM 2352 C CA . ARG B 1 121 ? -0.757 -25.75 4.027 1 91.25 121 ARG B CA 1
ATOM 2353 C C . ARG B 1 121 ? -2.061 -24.969 4.148 1 91.25 121 ARG B C 1
ATOM 2355 O O . ARG B 1 121 ? -2.199 -24.109 5.023 1 91.25 121 ARG B O 1
ATOM 2362 N N . LEU B 1 122 ? -2.92 -25.266 3.262 1 91.31 122 LEU B N 1
ATOM 2363 C CA . LEU B 1 122 ? -4.199 -24.562 3.225 1 91.31 122 LEU B CA 1
ATOM 2364 C C . LEU B 1 122 ? -4.969 -24.766 4.527 1 91.31 122 LEU B C 1
ATOM 2366 O O . LEU B 1 122 ? -5.453 -23.812 5.125 1 91.31 122 LEU B O 1
ATOM 2370 N N . GLU B 1 123 ? -4.98 -25.953 5.004 1 90.31 123 GLU B N 1
ATOM 2371 C CA . GLU B 1 123 ? -5.789 -26.281 6.168 1 90.31 123 GLU B CA 1
ATOM 2372 C C . GLU B 1 123 ? -5.059 -25.953 7.465 1 90.31 123 GLU B C 1
ATOM 2374 O O . GLU B 1 123 ? -5.684 -25.828 8.523 1 90.31 123 GLU B O 1
ATOM 2379 N N . GLY B 1 124 ? -3.748 -25.906 7.422 1 86 124 GLY B N 1
ATOM 2380 C CA . GLY B 1 124 ? -2.941 -25.578 8.586 1 86 124 GLY B CA 1
ATOM 2381 C C . GLY B 1 124 ? -2.91 -24.094 8.898 1 86 124 GLY B C 1
ATOM 2382 O O . GLY B 1 124 ? -2.463 -23.688 9.969 1 86 124 GLY B O 1
ATOM 2383 N N . ARG B 1 125 ? -3.166 -23.266 7.965 1 76 125 ARG B N 1
ATOM 2384 C CA . ARG B 1 125 ? -3.062 -21.812 8.125 1 76 125 ARG B CA 1
ATOM 2385 C C . ARG B 1 125 ? -4.016 -21.312 9.203 1 76 125 ARG B C 1
ATOM 2387 O O . ARG B 1 125 ? -3.889 -20.188 9.672 1 76 125 ARG B O 1
ATOM 2394 N N . GLY B 1 126 ? -4.68 -22.266 10.094 1 57.94 126 GLY B N 1
ATOM 2395 C CA . GLY B 1 126 ? -5.43 -21.969 11.305 1 57.94 126 GLY B CA 1
ATOM 2396 C C . GLY B 1 126 ? -6.477 -20.891 11.117 1 57.94 126 GLY B C 1
ATOM 2397 O O . GLY B 1 126 ? -6.738 -20.109 12.039 1 57.94 126 GLY B O 1
ATOM 2398 N N . GLY B 1 127 ? -7.285 -20.703 10.156 1 53 127 GLY B N 1
ATOM 2399 C CA . GLY B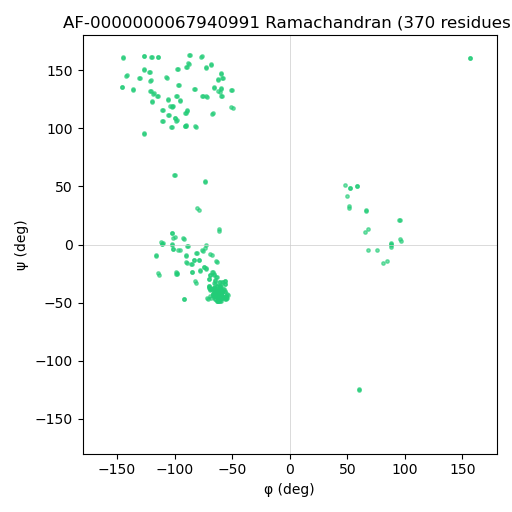 1 127 ? -8.383 -19.766 10.094 1 53 127 GLY B CA 1
ATOM 2400 C C . GLY B 1 127 ? -7.93 -18.328 9.867 1 53 127 GLY B C 1
ATOM 2401 O O . GLY B 1 127 ? -8.727 -17.391 9.977 1 53 127 GLY B O 1
ATOM 2402 N N . GLY B 1 128 ? -6.664 -18.094 9.844 1 52.34 128 GLY B N 1
ATOM 2403 C CA . GLY B 1 128 ? -6.121 -16.75 9.883 1 52.34 128 GLY B CA 1
ATOM 2404 C C . GLY B 1 128 ? -6.316 -15.984 8.578 1 52.34 128 GLY B C 1
ATOM 2405 O O . GLY B 1 128 ? -5.812 -14.875 8.422 1 52.34 128 GLY B O 1
ATOM 2406 N N . GLY B 1 129 ? -6.879 -16.531 7.621 1 58.62 129 GLY B N 1
ATOM 2407 C CA . GLY B 1 129 ? -6.941 -15.852 6.34 1 58.62 129 GLY B CA 1
ATOM 2408 C C . GLY B 1 129 ? -8.047 -14.812 6.266 1 58.62 129 GLY B C 1
ATOM 2409 O O . GLY B 1 129 ? -8.586 -14.555 5.191 1 58.62 129 GLY B O 1
ATOM 2410 N N . GLY B 1 130 ? -8.352 -14.195 7.371 1 62.41 130 GLY B N 1
ATOM 2411 C CA . GLY B 1 130 ? -9.281 -13.078 7.434 1 62.41 130 GLY B CA 1
ATOM 2412 C C . GLY B 1 130 ? -10.703 -13.477 7.074 1 62.41 130 GLY B C 1
ATOM 2413 O O . GLY B 1 130 ? -11.5 -12.625 6.672 1 62.41 130 GLY B O 1
ATOM 2414 N N . GLY B 1 131 ? -10.867 -14.82 6.992 1 69.31 131 GLY B N 1
ATOM 2415 C CA . GLY B 1 131 ? -12.227 -15.305 6.824 1 69.31 131 GLY B CA 1
ATOM 2416 C C . GLY B 1 131 ? -12.688 -15.305 5.379 1 69.31 131 GLY B C 1
ATOM 2417 O O . GLY B 1 131 ? -13.766 -15.82 5.066 1 69.31 131 GLY B O 1
ATOM 2418 N N . HIS B 1 132 ? -11.977 -14.625 4.484 1 78.44 132 HIS B N 1
ATOM 2419 C CA . HIS B 1 132 ? -12.414 -14.602 3.092 1 78.44 132 HIS B CA 1
ATOM 2420 C C . HIS B 1 132 ? -11.672 -15.656 2.268 1 78.44 132 HIS B C 1
ATOM 2422 O O . HIS B 1 132 ? -12.016 -15.883 1.105 1 78.44 132 HIS B O 1
ATOM 2428 N N . LYS B 1 133 ? -10.75 -16.312 2.861 1 85.44 133 LYS B N 1
ATOM 2429 C CA . LYS B 1 133 ? -9.977 -17.328 2.172 1 85.44 133 LYS B CA 1
ATOM 2430 C C . LYS B 1 133 ? -10.531 -18.734 2.453 1 85.44 133 LYS B C 1
ATOM 2432 O O . LYS B 1 133 ? -11.125 -18.969 3.508 1 85.44 133 LYS B O 1
ATOM 2437 N N . PRO B 1 134 ? -10.305 -19.609 1.424 1 87.44 134 PRO B N 1
ATOM 2438 C CA . PRO B 1 134 ? -10.75 -20.984 1.699 1 87.44 134 PRO B CA 1
ATOM 2439 C C . PRO B 1 134 ? -10.055 -21.594 2.912 1 87.44 134 PRO B C 1
ATOM 2441 O O . PRO B 1 134 ? -8.836 -21.484 3.059 1 87.44 134 PRO B O 1
ATOM 2444 N N . ALA B 1 135 ? -10.875 -22.203 3.709 1 84.44 135 ALA B N 1
ATOM 2445 C CA . ALA B 1 135 ? -10.352 -22.797 4.934 1 84.44 135 ALA B CA 1
ATOM 2446 C C . ALA B 1 135 ? -10.125 -24.297 4.762 1 84.44 135 ALA B C 1
ATOM 2448 O O . ALA B 1 135 ? -9.312 -24.891 5.469 1 84.44 135 ALA B O 1
ATOM 2449 N N . THR B 1 136 ? -10.898 -24.859 3.83 1 89.88 136 THR B N 1
ATOM 2450 C CA . THR B 1 136 ? -10.797 -26.297 3.607 1 89.88 136 THR B CA 1
ATOM 2451 C C . THR B 1 136 ? -10.375 -26.594 2.172 1 89.88 136 THR B C 1
ATOM 2453 O O . THR B 1 136 ? -10.477 -25.734 1.298 1 89.88 136 THR B O 1
ATOM 2456 N N . TRP B 1 137 ? -9.93 -27.781 2.092 1 92.69 137 TRP B N 1
ATOM 2457 C CA . TRP B 1 137 ? -9.57 -28.219 0.748 1 92.69 137 TRP B CA 1
ATOM 2458 C C . TRP B 1 137 ? -10.781 -28.203 -0.174 1 92.69 137 TRP B C 1
ATOM 2460 O O . TRP B 1 137 ? -10.68 -27.828 -1.345 1 92.69 137 TRP B O 1
ATOM 2470 N N . GLU B 1 138 ? -11.906 -28.609 0.327 1 92.31 138 GLU B N 1
ATOM 2471 C CA . GLU B 1 138 ? -13.156 -28.594 -0.433 1 92.31 138 GLU B CA 1
ATOM 2472 C C . GLU B 1 138 ? -13.508 -27.188 -0.896 1 92.31 138 GLU B C 1
ATOM 2474 O O . GLU B 1 138 ? -13.969 -26.984 -2.025 1 92.31 138 GLU B O 1
ATOM 2479 N N . ASP B 1 139 ? -13.281 -26.234 -0.013 1 92.12 139 ASP B N 1
ATOM 2480 C CA . ASP B 1 139 ? -13.508 -24.844 -0.375 1 92.12 139 ASP B CA 1
ATOM 2481 C C . ASP B 1 139 ? -12.625 -24.422 -1.549 1 92.12 139 ASP B C 1
ATOM 2483 O O . ASP B 1 139 ? -13.078 -23.703 -2.447 1 92.12 139 ASP B O 1
ATOM 2487 N N . LEU B 1 140 ? -11.398 -24.844 -1.506 1 92.31 140 LEU B N 1
ATOM 2488 C CA . LEU B 1 140 ? -10.469 -24.5 -2.576 1 92.31 140 LEU B CA 1
ATOM 2489 C C . LEU B 1 140 ? -10.883 -25.156 -3.887 1 92.31 140 LEU B C 1
ATOM 2491 O O . LEU B 1 140 ? -10.859 -24.516 -4.941 1 92.31 140 LEU B O 1
ATOM 2495 N N . GLU B 1 141 ? -11.258 -26.375 -3.803 1 92.31 141 GLU B N 1
ATOM 2496 C CA . GLU B 1 141 ? -11.68 -27.094 -5.004 1 92.31 141 GLU B CA 1
ATOM 2497 C C . GLU B 1 141 ? -12.891 -26.406 -5.652 1 92.31 141 GLU B C 1
ATOM 2499 O O . GLU B 1 141 ? -12.945 -26.297 -6.879 1 92.31 141 GLU B O 1
ATOM 2504 N N . LYS B 1 142 ? -13.797 -26.047 -4.84 1 92.12 142 LYS B N 1
ATOM 2505 C CA . LYS B 1 142 ? -14.961 -25.328 -5.348 1 92.12 142 LYS B CA 1
ATOM 2506 C C . LYS B 1 142 ? -14.547 -24.0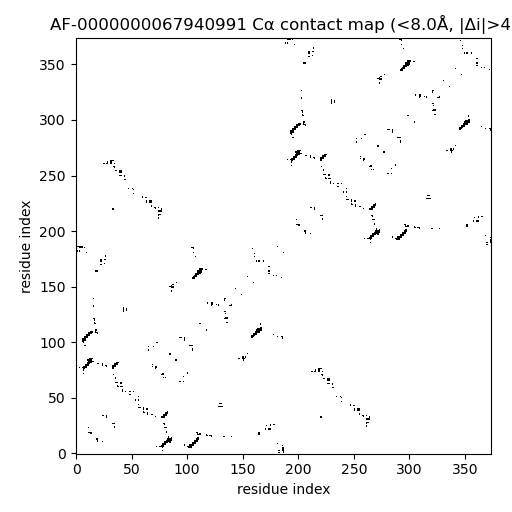31 -6.035 1 92.12 142 LYS B C 1
ATOM 2508 O O . LYS B 1 142 ? -15.07 -23.703 -7.098 1 92.12 142 LYS B O 1
ATOM 2513 N N . LEU B 1 143 ? -13.625 -23.375 -5.418 1 90.44 143 LEU B N 1
ATOM 2514 C CA . LEU B 1 143 ? -13.109 -22.125 -5.984 1 90.44 143 LEU B CA 1
ATOM 2515 C C . LEU B 1 143 ? -12.469 -22.391 -7.348 1 90.44 143 LEU B C 1
ATOM 2517 O O . LEU B 1 143 ? -12.727 -21.656 -8.305 1 90.44 143 LEU B O 1
ATOM 2521 N N . LEU B 1 144 ? -11.727 -23.406 -7.445 1 90.06 144 LEU B N 1
ATOM 2522 C CA . LEU B 1 144 ? -11.031 -23.75 -8.688 1 90.06 144 LEU B CA 1
ATOM 2523 C C . LEU B 1 144 ? -12.031 -24.125 -9.773 1 90.06 144 LEU B C 1
ATOM 2525 O O . LEU B 1 144 ? -11.852 -23.781 -10.938 1 90.06 144 LEU B O 1
ATOM 2529 N N . GLU B 1 145 ? -13.023 -24.797 -9.336 1 89.5 145 GLU B N 1
ATOM 2530 C CA . GLU B 1 145 ? -14.094 -25.156 -10.266 1 89.5 145 GLU B CA 1
ATOM 2531 C C . GLU B 1 145 ? -14.82 -23.922 -10.781 1 89.5 145 GLU B C 1
ATOM 2533 O O . GLU B 1 145 ? -15.148 -23.828 -11.969 1 89.5 145 GLU B O 1
ATOM 2538 N N . GLU B 1 146 ? -15 -23.016 -9.93 1 87.5 146 GLU B N 1
ATOM 2539 C CA . GLU B 1 146 ? -15.672 -21.766 -10.305 1 87.5 146 GLU B CA 1
ATOM 2540 C C . GLU B 1 146 ? -14.836 -20.969 -11.305 1 87.5 146 GLU B C 1
ATOM 2542 O O . GLU B 1 146 ? -15.391 -20.281 -12.164 1 87.5 146 GLU B O 1
ATOM 2547 N N . TYR B 1 147 ? -13.602 -21.062 -11.18 1 86.5 147 TYR B N 1
ATOM 2548 C CA . TYR B 1 147 ? -12.734 -20.391 -12.133 1 86.5 147 TYR B CA 1
ATOM 2549 C C . TYR B 1 147 ? -12.883 -20.984 -13.523 1 86.5 147 TYR B C 1
ATOM 2551 O O . TYR B 1 147 ? -12.703 -20.281 -14.523 1 86.5 147 TYR B O 1
ATOM 2559 N N . GLY B 1 148 ? -13.289 -22.234 -13.633 1 84.5 148 GLY B N 1
ATOM 2560 C CA . GLY B 1 148 ? -13.547 -22.875 -14.906 1 84.5 148 GLY B CA 1
ATOM 2561 C C . GLY B 1 148 ? -12.398 -22.734 -15.891 1 84.5 148 GLY B C 1
ATOM 2562 O O . GLY B 1 148 ? -12.609 -22.516 -17.078 1 84.5 148 GLY B O 1
ATOM 2563 N N . GLY B 1 149 ? -11.156 -22.703 -15.383 1 84.31 149 GLY B N 1
ATOM 2564 C CA . GLY B 1 149 ? -9.984 -22.594 -16.25 1 84.31 149 GLY B CA 1
ATOM 2565 C C . GLY B 1 149 ? -9.609 -21.156 -16.562 1 84.31 149 GLY B C 1
ATOM 2566 O O . GLY B 1 149 ? -8.602 -20.906 -17.219 1 84.31 149 GLY B O 1
ATOM 2567 N N . CYS B 1 150 ? -10.312 -20.203 -16.125 1 86.31 150 CYS B N 1
ATOM 2568 C CA . CYS B 1 150 ? -10.094 -18.812 -16.484 1 86.31 150 CYS B CA 1
ATOM 2569 C C . CYS B 1 150 ? -8.781 -18.297 -15.906 1 86.31 150 CYS B C 1
ATOM 2571 O O . CYS B 1 150 ? -8.281 -17.25 -16.328 1 86.31 150 CYS B O 1
ATOM 2573 N N . SER B 1 151 ? -8.195 -19.078 -15.078 1 90.38 151 SER B N 1
ATOM 2574 C CA . SER B 1 151 ? -6.934 -18.672 -14.477 1 90.38 151 SER B CA 1
ATOM 2575 C C . SER B 1 151 ? -5.758 -18.969 -15.398 1 90.38 151 SER B C 1
ATOM 2577 O O . SER B 1 151 ? -4.648 -18.484 -15.18 1 90.38 151 SER B O 1
ATOM 2579 N N . ASP B 1 152 ? -6.059 -19.75 -16.375 1 92.69 152 ASP B N 1
ATOM 2580 C CA . ASP B 1 152 ? -5.004 -20.094 -17.328 1 92.69 152 ASP B CA 1
ATOM 2581 C C . ASP B 1 152 ? -5.109 -19.25 -18.594 1 92.69 152 ASP B C 1
ATOM 2583 O O . ASP B 1 152 ? -5.23 -19.797 -19.703 1 92.69 152 ASP B O 1
ATOM 2587 N N . TYR B 1 153 ? -5.035 -18.031 -18.531 1 95.62 153 TYR B N 1
ATOM 2588 C CA . TYR B 1 153 ? -5.109 -17.109 -19.672 1 95.62 153 TYR B CA 1
ATOM 2589 C C . TYR B 1 153 ? -3.732 -16.891 -20.281 1 95.62 153 TYR B C 1
ATOM 2591 O O . TYR B 1 153 ? -2.713 -17.062 -19.609 1 95.62 153 TYR B O 1
ATOM 2599 N N . ASP B 1 154 ? -3.674 -16.531 -21.516 1 95.56 154 ASP B N 1
ATOM 2600 C CA . ASP B 1 154 ? -2.449 -16.219 -22.25 1 95.56 154 ASP B CA 1
ATOM 2601 C C . ASP B 1 154 ? -1.861 -14.883 -21.797 1 95.56 154 ASP B C 1
ATOM 2603 O O . ASP B 1 154 ? -2.557 -13.867 -21.781 1 95.56 154 ASP B O 1
ATOM 2607 N N . VAL B 1 155 ? -0.547 -14.93 -21.422 1 97 155 VAL B N 1
ATOM 2608 C CA . VAL B 1 155 ? 0.08 -13.711 -20.922 1 97 155 VAL B CA 1
ATOM 2609 C C . VAL B 1 155 ? 0.898 -13.055 -22.031 1 97 155 VAL B C 1
ATOM 2611 O O . VAL B 1 155 ? 1.599 -12.07 -21.797 1 97 155 VAL B O 1
ATOM 2614 N N . GLY B 1 156 ? 0.822 -13.57 -23.219 1 96.12 156 GLY B N 1
ATOM 2615 C CA . GLY B 1 156 ? 1.479 -12.992 -24.375 1 96.12 156 GLY B CA 1
ATOM 2616 C C . GLY B 1 156 ? 2.988 -12.914 -24.234 1 96.12 156 GLY B C 1
ATOM 2617 O O . GLY B 1 156 ? 3.635 -13.914 -23.906 1 96.12 156 GLY B O 1
ATOM 2618 N N . ASP B 1 157 ? 3.57 -11.703 -24.391 1 95.5 157 ASP B N 1
ATOM 2619 C CA . ASP B 1 157 ? 5.016 -11.508 -24.422 1 95.5 157 ASP B CA 1
ATOM 2620 C C . ASP B 1 157 ? 5.559 -11.195 -23.031 1 95.5 157 ASP B C 1
ATOM 2622 O O . ASP B 1 157 ? 6.758 -10.977 -22.859 1 95.5 157 ASP B O 1
ATOM 2626 N N . VAL B 1 158 ? 4.711 -11.258 -22.078 1 97.94 158 VAL B N 1
ATOM 2627 C CA . VAL B 1 158 ? 5.172 -10.977 -20.719 1 97.94 158 VAL B CA 1
ATOM 2628 C C . VAL B 1 158 ? 5.957 -12.164 -20.188 1 97.94 158 VAL B C 1
ATOM 2630 O O . VAL B 1 158 ? 5.504 -13.312 -20.281 1 97.94 158 VAL B O 1
ATOM 2633 N N . ALA B 1 159 ? 7.188 -11.867 -19.688 1 98.12 159 ALA B N 1
ATOM 2634 C CA . ALA B 1 159 ? 8.008 -12.938 -19.125 1 98.12 159 ALA B CA 1
ATOM 2635 C C . ALA B 1 159 ? 7.324 -13.57 -17.922 1 98.12 159 ALA B C 1
ATOM 2637 O O . ALA B 1 159 ? 6.816 -12.875 -17.031 1 98.12 159 ALA B O 1
ATOM 2638 N N . ARG B 1 160 ? 7.297 -14.883 -17.922 1 98.38 160 ARG B N 1
ATOM 2639 C CA . ARG B 1 160 ? 6.629 -15.641 -16.875 1 98.38 160 ARG B CA 1
ATOM 2640 C C . ARG B 1 160 ? 7.477 -16.828 -16.422 1 98.38 160 ARG B C 1
ATOM 2642 O O . ARG B 1 160 ? 8.016 -17.562 -17.25 1 98.38 160 ARG B O 1
ATOM 2649 N N . MET B 1 161 ? 7.594 -16.969 -15.109 1 98.44 161 MET B N 1
ATOM 2650 C CA . MET B 1 161 ? 8.242 -18.125 -14.508 1 98.44 161 MET B CA 1
ATOM 2651 C C . MET B 1 161 ? 7.262 -18.906 -13.641 1 98.44 161 MET B C 1
ATOM 2653 O O . MET B 1 161 ? 6.551 -18.328 -12.82 1 98.44 161 MET B O 1
ATOM 2657 N N . VAL B 1 162 ? 7.195 -20.188 -13.836 1 98.19 162 VAL B N 1
ATOM 2658 C CA . VAL B 1 162 ? 6.387 -21.062 -12.992 1 98.19 162 VAL B CA 1
ATOM 2659 C C . VAL B 1 162 ? 7.27 -21.734 -11.938 1 98.19 162 VAL B C 1
ATOM 2661 O O . VAL B 1 162 ? 8.305 -22.312 -12.266 1 98.19 162 VAL B O 1
ATOM 2664 N N . VAL B 1 163 ? 6.859 -21.609 -10.719 1 98.19 163 VAL B N 1
ATOM 2665 C CA . VAL B 1 163 ? 7.637 -22.125 -9.594 1 98.19 163 VAL B CA 1
ATOM 2666 C C . VAL B 1 163 ? 6.82 -23.172 -8.844 1 98.19 163 VAL B C 1
ATOM 2668 O O . VAL B 1 163 ? 5.699 -22.906 -8.414 1 98.19 163 VAL B O 1
ATOM 2671 N N . ASP B 1 164 ? 7.355 -24.359 -8.734 1 97.75 164 ASP B N 1
ATOM 2672 C CA . ASP B 1 164 ? 6.766 -25.359 -7.852 1 97.75 164 ASP B CA 1
ATOM 2673 C C . ASP B 1 164 ? 7.203 -25.141 -6.402 1 97.75 164 ASP B C 1
ATOM 2675 O O . ASP B 1 164 ? 8.289 -25.562 -6.004 1 97.75 164 ASP B O 1
ATOM 2679 N N . THR B 1 165 ? 6.316 -24.547 -5.625 1 96.5 165 THR B N 1
ATOM 2680 C CA . THR B 1 165 ? 6.637 -24.188 -4.25 1 96.5 165 THR B CA 1
ATOM 2681 C C . THR B 1 165 ? 6.629 -25.422 -3.35 1 96.5 165 THR B C 1
ATOM 2683 O O . THR B 1 165 ? 7.008 -25.344 -2.178 1 96.5 165 THR B O 1
ATOM 2686 N N . THR B 1 166 ? 6.246 -26.547 -3.896 1 95.94 166 THR B N 1
ATOM 2687 C CA . THR B 1 166 ? 6.215 -27.781 -3.102 1 95.94 166 THR B CA 1
ATOM 2688 C C . THR B 1 166 ? 7.434 -28.641 -3.4 1 95.94 166 THR B C 1
ATOM 2690 O O . THR B 1 166 ? 7.59 -29.719 -2.824 1 95.94 166 THR B O 1
ATOM 2693 N N . ALA B 1 167 ? 8.258 -28.234 -4.328 1 94.5 167 ALA B N 1
ATOM 2694 C CA . ALA B 1 167 ? 9.5 -28.953 -4.613 1 94.5 167 ALA B CA 1
ATOM 2695 C C . ALA B 1 167 ? 10.398 -29.016 -3.381 1 94.5 167 ALA B C 1
ATOM 2697 O O . ALA B 1 167 ? 10.336 -28.141 -2.516 1 94.5 167 ALA B O 1
ATOM 2698 N N . PRO B 1 168 ? 11.156 -30.125 -3.223 1 94.31 168 PRO B N 1
ATOM 2699 C CA . PRO B 1 168 ? 12.039 -30.25 -2.062 1 94.31 168 PRO B CA 1
ATOM 2700 C C . PRO B 1 168 ? 13.273 -29.359 -2.146 1 94.31 168 PRO B C 1
ATOM 2702 O O . PRO B 1 168 ? 14.398 -29.844 -2.164 1 94.31 168 PRO B O 1
ATOM 2705 N N . VAL B 1 169 ? 13.148 -28.125 -2.334 1 94.62 169 VAL B N 1
ATOM 2706 C CA . VAL B 1 169 ? 14.172 -27.094 -2.373 1 94.62 169 VAL B CA 1
ATOM 2707 C C . VAL B 1 169 ? 13.875 -26.031 -1.317 1 94.62 169 VAL B C 1
ATOM 2709 O O . VAL B 1 169 ? 12.719 -25.812 -0.952 1 94.62 169 VAL B O 1
ATOM 2712 N N . SER B 1 170 ? 14.953 -25.438 -0.786 1 96.62 170 SER B N 1
ATOM 2713 C CA . SER B 1 170 ? 14.773 -24.422 0.24 1 96.62 170 SER B CA 1
ATOM 2714 C C . SER B 1 170 ? 14.125 -23.156 -0.336 1 96.62 170 SER B C 1
ATOM 2716 O O . SER B 1 170 ? 14.258 -22.875 -1.529 1 96.62 170 SER B O 1
ATOM 2718 N N . LEU B 1 171 ? 13.477 -22.422 0.452 1 96.88 171 LEU B N 1
ATOM 2719 C CA . LEU B 1 171 ? 12.898 -21.141 0.054 1 96.88 171 LEU B CA 1
ATOM 2720 C C . LEU B 1 171 ? 13.969 -20.203 -0.49 1 96.88 171 LEU B C 1
ATOM 2722 O O . LEU B 1 171 ? 13.727 -19.469 -1.458 1 96.88 171 LEU B O 1
ATOM 2726 N N . ASP B 1 172 ? 15.109 -20.266 0.153 1 97.5 172 ASP B N 1
ATOM 2727 C CA . ASP B 1 172 ? 16.203 -19.406 -0.276 1 97.5 172 ASP B CA 1
ATOM 2728 C C . ASP B 1 172 ? 16.625 -19.719 -1.708 1 97.5 172 ASP B C 1
ATOM 2730 O O . ASP B 1 172 ? 16.906 -18.812 -2.498 1 97.5 172 ASP B O 1
ATOM 2734 N N . ARG B 1 173 ? 16.641 -20.969 -1.968 1 97.5 173 ARG B N 1
ATOM 2735 C CA . ARG B 1 173 ? 17.016 -21.375 -3.318 1 97.5 173 ARG B CA 1
ATOM 2736 C C . ARG B 1 173 ? 15.938 -20.984 -4.324 1 97.5 173 ARG B C 1
ATOM 2738 O O . ARG B 1 173 ? 16.25 -20.469 -5.402 1 97.5 173 ARG B O 1
ATOM 2745 N N . LEU B 1 174 ? 14.688 -21.219 -3.982 1 97.5 174 LEU B N 1
ATOM 2746 C CA . LEU B 1 174 ? 13.586 -20.797 -4.836 1 97.5 174 LEU B CA 1
ATOM 2747 C C . LEU B 1 174 ? 13.648 -19.297 -5.113 1 97.5 174 LEU B C 1
ATOM 2749 O O . LEU B 1 174 ? 13.508 -18.875 -6.258 1 97.5 174 LEU B O 1
ATOM 2753 N N . CYS B 1 175 ? 13.891 -18.547 -4.094 1 98.31 175 CYS B N 1
ATOM 2754 C CA . CYS B 1 175 ? 13.969 -17.094 -4.215 1 98.31 175 CYS B CA 1
ATOM 2755 C C . CYS B 1 175 ? 15.133 -16.688 -5.113 1 98.31 175 CYS B C 1
ATOM 2757 O O . CYS B 1 175 ? 14.984 -15.812 -5.965 1 98.31 175 CYS B O 1
ATOM 2759 N N . SER B 1 176 ? 16.234 -17.375 -4.961 1 98.06 176 SER B N 1
ATOM 2760 C CA . SE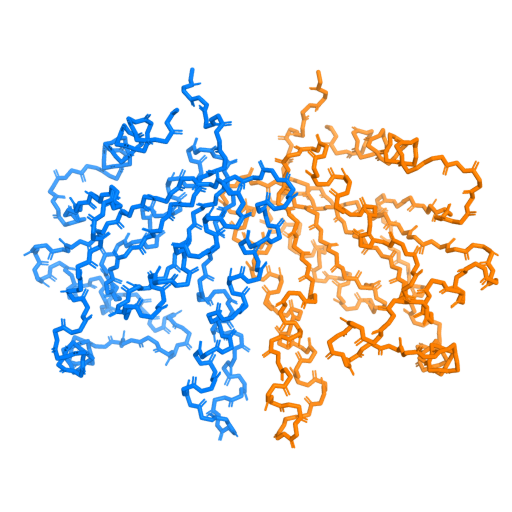R B 1 176 ? 17.406 -17.078 -5.789 1 98.06 176 SER B CA 1
ATOM 2761 C C . SER B 1 176 ? 17.109 -17.312 -7.27 1 98.06 176 SER B C 1
ATOM 2763 O O . SER B 1 176 ? 17.469 -16.5 -8.117 1 98.06 176 SER B O 1
ATOM 2765 N N . ASP B 1 177 ? 16.453 -18.359 -7.547 1 98 177 ASP B N 1
ATOM 2766 C CA . ASP B 1 177 ? 16.078 -18.672 -8.922 1 98 177 ASP B CA 1
ATOM 2767 C C . ASP B 1 177 ? 15.156 -17.594 -9.492 1 98 177 ASP B C 1
ATOM 2769 O O . ASP B 1 177 ? 15.312 -17.172 -10.648 1 98 177 ASP B O 1
ATOM 2773 N N . VAL B 1 178 ? 14.25 -17.172 -8.742 1 98.38 178 VAL B N 1
ATOM 2774 C CA . VAL B 1 178 ? 13.297 -16.156 -9.172 1 98.38 178 VAL B CA 1
ATOM 2775 C C . VAL B 1 178 ? 14.031 -14.828 -9.414 1 98.38 178 VAL B C 1
ATOM 2777 O O . VAL B 1 178 ? 13.75 -14.133 -10.391 1 98.38 178 VAL B O 1
ATOM 2780 N N . LEU B 1 179 ? 14.938 -14.5 -8.516 1 98.06 179 LEU B N 1
ATOM 2781 C CA . LEU B 1 179 ? 15.695 -13.266 -8.664 1 98.06 179 LEU B CA 1
ATOM 2782 C C . LEU B 1 179 ? 16.516 -13.289 -9.961 1 98.06 179 LEU B C 1
ATOM 2784 O O . LEU B 1 179 ? 16.578 -12.281 -10.672 1 98.06 179 LEU B O 1
ATOM 2788 N N . GLU B 1 180 ? 17.062 -14.461 -10.234 1 97.56 180 GLU B N 1
ATOM 2789 C CA . GLU B 1 180 ? 17.797 -14.602 -11.492 1 97.56 180 GLU B CA 1
ATOM 2790 C C . GLU B 1 180 ? 16.875 -14.375 -12.695 1 97.56 180 GLU B C 1
ATOM 2792 O O . GLU B 1 180 ? 17.25 -13.688 -13.648 1 97.56 180 GLU B O 1
ATOM 2797 N N . PHE B 1 181 ? 15.805 -14.891 -12.633 1 98.12 181 PHE B N 1
ATOM 2798 C CA . PHE B 1 181 ? 14.797 -14.711 -13.68 1 98.12 181 PHE B CA 1
ATOM 2799 C C . PHE B 1 181 ? 14.445 -13.234 -13.844 1 98.12 181 PHE B C 1
ATOM 2801 O O . PHE B 1 181 ? 14.422 -12.719 -14.961 1 98.12 181 PHE B O 1
ATOM 2808 N N . ILE B 1 182 ? 14.164 -12.562 -12.711 1 97.56 182 ILE B N 1
ATOM 2809 C CA . ILE B 1 182 ? 13.773 -11.156 -12.727 1 97.56 182 ILE B CA 1
ATOM 2810 C C . ILE B 1 182 ? 14.883 -10.312 -13.352 1 97.56 182 ILE B C 1
ATOM 2812 O O . ILE B 1 182 ? 14.625 -9.484 -14.219 1 97.56 182 ILE B O 1
ATOM 2816 N N . PHE B 1 183 ? 16.094 -10.547 -13 1 96 183 PHE B N 1
ATOM 2817 C CA . PHE B 1 183 ? 17.219 -9.758 -13.477 1 96 183 PHE B CA 1
ATOM 2818 C C . PHE B 1 183 ? 17.484 -10.016 -14.961 1 96 183 PHE B C 1
ATOM 2820 O O . PHE B 1 183 ? 17.906 -9.117 -15.688 1 96 183 PHE B O 1
ATOM 2827 N N . SER B 1 184 ? 17.156 -11.211 -15.367 1 95.25 184 SER B N 1
ATOM 2828 C CA . SER B 1 184 ? 17.375 -11.562 -16.766 1 95.25 184 SER B CA 1
ATOM 2829 C C . SER B 1 184 ? 16.359 -10.867 -17.672 1 95.25 184 SER B C 1
ATOM 2831 O O . SER B 1 184 ? 16.609 -10.672 -18.859 1 95.25 184 SER B O 1
ATOM 2833 N N . HIS B 1 185 ? 15.234 -10.438 -17.094 1 93.94 185 HIS B N 1
ATOM 2834 C CA . HIS B 1 185 ? 14.18 -9.883 -17.938 1 93.94 185 HIS B CA 1
ATOM 2835 C C . HIS B 1 185 ? 13.977 -8.398 -17.641 1 93.94 185 HIS B C 1
ATOM 2837 O O . HIS B 1 185 ? 13.344 -7.688 -18.438 1 93.94 185 HIS B O 1
ATOM 2843 N N . ALA B 1 186 ? 14.328 -7.945 -16.438 1 84.12 186 ALA B N 1
ATOM 2844 C CA . ALA B 1 186 ? 14.039 -6.57 -16.047 1 84.12 186 ALA B CA 1
ATOM 2845 C C . ALA B 1 186 ? 15.312 -5.738 -15.953 1 84.12 186 ALA B C 1
ATOM 2847 O O . ALA B 1 186 ? 15.289 -4.602 -15.477 1 84.12 186 ALA B O 1
ATOM 2848 N N . ALA B 1 187 ? 16.5 -6.391 -16.281 1 65.62 187 ALA B N 1
ATOM 2849 C CA . ALA B 1 187 ? 17.719 -5.586 -16.203 1 65.62 187 ALA B CA 1
ATOM 2850 C C . ALA B 1 187 ? 17.781 -4.598 -17.375 1 65.62 187 ALA B C 1
ATOM 2852 O O . ALA B 1 187 ? 17.234 -4.855 -18.453 1 65.62 187 ALA B O 1
#

Sequence (374 aa):
MSKLEVGVIIAMKGHPGSGKSTLAKSIASSLKIPLIDKDDIKDCTLPLRLTSPASLLNDLSYDAIWQIASTQLSVGLSVVLDSPLSRRVHFDRLRQLAAEFGACLVIVECRPNDRELWRRRLEGRGGGGGGHKPATWEDLEKLLEEYGGCSDYDVGDVARMVVDTTAPVSLDRLCSDVLEFIFSHAAMSKLEVGVIIAMKGHPGSGKSTLAKSIASSLKIPLIDKDDIKDCTLPLRLTSPASLLNDLSYDAIWQIASTQLSVGLSVVLDSPLSRRVHFDRLRQLAAEFGACLVIVECRPNDRELWRRRLEGRGGGGGGHKPATWEDLEKLLEEYGGCSDYDVGDVARMVVDTTAPVSLDRLCSDVLEFIFSHAA

Radius of gyration: 21.26 Å; Cα contacts (8 Å, |Δi|>4): 628; chains: 2; bounding box: 49×66×48 Å